Protein AF-A0A6I4N553-F1 (afdb_monomer_lite)

Sequence (273 aa):
MGKYNPDTDTVWSTTHSGSIAHAFNSEGRALCNRSIRPRSHATTHDDWGTRAWYDDSAFTVHARCVQKLDAATQAPTEQTAPTAPAAPRSGEVTIPGGLADFLADTNLATGADDHDPASKATREALDAGRRGRGRTLIIKPGSTDVLNVISEYADFLLAADDVTAAERTAAQKWVEQAGHARKQLAADQPNEATREATKTAHASADAYIAREHPHVAALLATDPADRAAANAEANGTWRAAWIGEQQAAEVLFVVDQAEEQGALFDERAAQTE

Structure (mmCIF, N/CA/C/O backbone):
data_AF-A0A6I4N553-F1
#
_entry.id   AF-A0A6I4N553-F1
#
loop_
_atom_site.group_PDB
_atom_site.id
_atom_site.type_symbol
_atom_site.label_atom_id
_atom_site.label_alt_id
_atom_site.label_comp_id
_atom_site.label_asym_id
_atom_site.label_entity_id
_atom_site.label_seq_id
_atom_site.pdbx_PDB_ins_code
_atom_site.Cartn_x
_atom_site.Cartn_y
_atom_site.Cartn_z
_atom_site.occupancy
_atom_site.B_iso_or_equiv
_atom_site.auth_seq_id
_atom_site.auth_comp_id
_atom_site.auth_asym_id
_atom_site.auth_atom_id
_atom_site.pdbx_PDB_model_num
ATOM 1 N N . MET A 1 1 ? 18.395 1.282 -43.147 1.00 49.88 1 MET A N 1
ATOM 2 C CA . MET A 1 1 ? 18.851 1.180 -41.746 1.00 49.88 1 MET A CA 1
ATOM 3 C C . MET A 1 1 ? 18.171 2.287 -40.963 1.00 49.88 1 MET A C 1
ATOM 5 O O . MET A 1 1 ? 18.345 3.448 -41.315 1.00 49.88 1 MET A O 1
ATOM 9 N N . GLY A 1 2 ? 17.299 1.931 -40.021 1.00 52.97 2 GLY A N 1
ATOM 10 C CA . GLY A 1 2 ? 16.600 2.892 -39.162 1.00 52.97 2 GLY A CA 1
ATOM 11 C C . GLY A 1 2 ? 17.384 3.126 -37.873 1.00 52.97 2 GLY A C 1
ATOM 12 O O . GLY A 1 2 ? 18.130 2.250 -37.443 1.00 52.97 2 GLY A O 1
ATOM 13 N N . LYS A 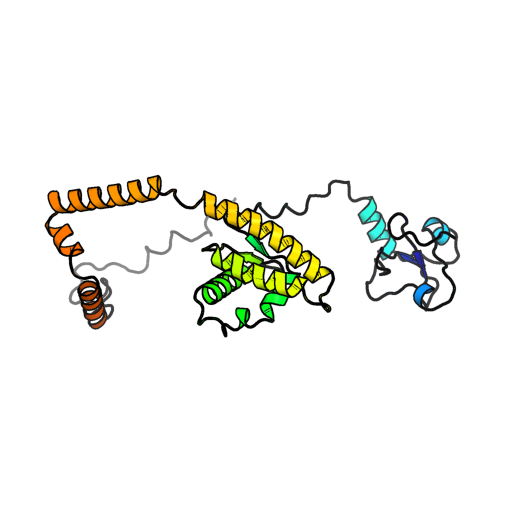1 3 ? 17.231 4.299 -37.249 1.00 56.44 3 LYS A N 1
ATOM 14 C CA . LYS A 1 3 ? 17.689 4.489 -35.865 1.00 56.44 3 LYS A CA 1
ATOM 15 C C . LYS A 1 3 ? 16.820 3.627 -34.951 1.00 56.44 3 LYS A C 1
ATOM 17 O O . LYS A 1 3 ? 15.609 3.586 -35.144 1.00 56.44 3 LYS A O 1
ATOM 22 N N . TYR A 1 4 ? 17.437 2.964 -33.974 1.00 53.72 4 TYR A N 1
ATOM 23 C CA . TYR A 1 4 ? 16.731 2.213 -32.937 1.00 53.72 4 TYR A CA 1
ATOM 24 C C . TYR A 1 4 ? 15.656 3.098 -32.291 1.00 53.72 4 TYR A C 1
ATOM 26 O O . TYR A 1 4 ? 15.986 4.093 -31.645 1.00 53.72 4 TYR A O 1
ATOM 34 N N . ASN A 1 5 ? 14.385 2.749 -32.495 1.00 58.47 5 ASN A N 1
ATOM 35 C CA . ASN A 1 5 ? 13.264 3.344 -31.785 1.00 58.47 5 ASN A CA 1
ATOM 36 C C . ASN A 1 5 ? 12.558 2.233 -30.989 1.00 58.47 5 ASN A C 1
ATOM 38 O O . ASN A 1 5 ? 11.802 1.459 -31.580 1.00 58.47 5 ASN A O 1
ATOM 42 N N . PRO A 1 6 ? 12.818 2.124 -29.673 1.00 55.22 6 PRO A N 1
ATOM 43 C CA . PRO A 1 6 ? 12.275 1.054 -28.835 1.00 55.22 6 PRO A CA 1
ATOM 44 C C . PRO A 1 6 ? 10.747 1.076 -28.724 1.00 55.22 6 PRO A C 1
ATOM 46 O O . PRO A 1 6 ? 10.162 0.075 -28.315 1.00 55.22 6 PRO A O 1
ATOM 49 N N . ASP A 1 7 ? 10.120 2.201 -29.077 1.00 48.12 7 ASP A N 1
ATOM 50 C CA . ASP A 1 7 ? 8.724 2.479 -28.749 1.00 48.12 7 ASP A CA 1
ATOM 51 C C . ASP A 1 7 ? 7.766 2.283 -29.929 1.00 48.12 7 ASP A C 1
ATOM 53 O O . ASP A 1 7 ? 6.552 2.297 -29.737 1.00 48.12 7 ASP A O 1
ATOM 57 N N . THR A 1 8 ? 8.273 2.114 -31.155 1.00 53.62 8 THR A N 1
ATOM 58 C CA . THR A 1 8 ? 7.410 2.121 -32.355 1.00 53.62 8 THR A CA 1
ATOM 59 C C . THR A 1 8 ? 7.701 1.027 -33.371 1.00 53.62 8 THR A C 1
ATOM 61 O O . THR A 1 8 ? 6.786 0.653 -34.101 1.00 53.62 8 THR A O 1
ATOM 64 N N . ASP A 1 9 ? 8.904 0.446 -33.381 1.00 54.88 9 ASP A N 1
ATOM 65 C CA . ASP A 1 9 ? 9.267 -0.565 -34.368 1.00 54.88 9 ASP A CA 1
ATOM 66 C C . ASP A 1 9 ? 9.614 -1.900 -33.714 1.00 54.88 9 ASP A C 1
ATOM 68 O O . ASP A 1 9 ? 10.381 -1.993 -32.757 1.00 54.88 9 ASP A O 1
ATOM 72 N N . THR A 1 10 ? 9.069 -2.981 -34.274 1.00 62.47 10 THR A N 1
ATOM 73 C CA . THR A 1 10 ? 9.521 -4.334 -33.952 1.00 62.47 10 THR A CA 1
ATOM 74 C C . THR A 1 10 ? 10.932 -4.508 -34.500 1.00 62.47 10 THR A C 1
ATOM 76 O O . THR A 1 10 ? 11.110 -4.778 -35.691 1.00 62.47 10 THR A O 1
ATOM 79 N N . VAL A 1 11 ? 11.936 -4.325 -33.647 1.00 72.31 11 VAL A N 1
ATOM 80 C CA . VAL A 1 11 ? 13.329 -4.338 -34.087 1.00 72.31 11 VAL A CA 1
ATOM 81 C C . VAL A 1 11 ? 13.881 -5.763 -34.095 1.00 72.31 11 VAL A C 1
ATOM 83 O O . VAL A 1 11 ? 13.818 -6.486 -33.094 1.00 72.31 11 VAL A O 1
ATOM 86 N N . TRP A 1 12 ? 14.437 -6.165 -35.236 1.00 77.38 12 TRP A N 1
ATOM 87 C CA . TRP A 1 12 ? 15.085 -7.456 -35.425 1.00 77.38 12 TRP A CA 1
ATOM 88 C C . TRP A 1 12 ? 16.602 -7.283 -35.485 1.00 77.38 12 TRP A C 1
ATOM 90 O O . TRP A 1 12 ? 17.111 -6.318 -36.058 1.00 77.38 12 TRP A O 1
ATOM 100 N N . SER A 1 13 ? 17.327 -8.221 -34.881 1.00 81.81 13 SER A N 1
ATOM 101 C CA . SER A 1 13 ? 18.785 -8.299 -34.983 1.00 81.81 13 SER A CA 1
ATOM 102 C C . SER A 1 13 ? 19.247 -9.753 -34.978 1.00 81.81 13 SER A C 1
ATOM 104 O O . SER A 1 13 ? 18.570 -10.643 -34.453 1.00 81.81 13 SER A O 1
ATOM 106 N N . THR A 1 14 ? 20.413 -10.005 -35.565 1.00 80.50 14 THR A N 1
ATOM 107 C CA . THR A 1 14 ? 21.061 -11.318 -35.482 1.00 80.50 14 THR A CA 1
ATOM 108 C C . THR A 1 14 ? 21.773 -11.473 -34.142 1.00 80.50 14 THR A C 1
ATOM 110 O O . THR A 1 14 ? 22.056 -10.501 -33.439 1.00 80.50 14 THR A O 1
ATOM 113 N N . THR A 1 15 ? 22.052 -12.714 -33.758 1.00 80.06 15 THR A N 1
ATOM 114 C CA . THR A 1 15 ? 22.903 -13.023 -32.602 1.00 80.06 15 THR A CA 1
ATOM 115 C C . THR A 1 15 ? 24.306 -13.400 -33.074 1.00 80.06 15 THR A C 1
ATOM 117 O O . THR A 1 15 ? 24.562 -13.552 -34.268 1.00 80.06 15 THR A O 1
ATOM 120 N N . HIS A 1 16 ? 25.255 -13.507 -32.145 1.00 65.69 16 HIS A N 1
ATOM 121 C CA . HIS A 1 16 ? 26.678 -13.660 -32.463 1.00 65.69 16 HIS A CA 1
ATOM 122 C C . HIS A 1 16 ? 27.031 -14.963 -33.215 1.00 65.69 16 HIS A C 1
ATOM 124 O O . HIS A 1 16 ? 28.131 -15.070 -33.747 1.00 65.69 16 HIS A O 1
ATOM 130 N N . SER A 1 17 ? 26.122 -15.942 -33.278 1.00 61.66 17 SER A N 1
ATOM 131 C CA . SER A 1 17 ? 26.424 -17.309 -33.717 1.00 61.66 17 SER A CA 1
ATOM 132 C C . SER A 1 17 ? 25.609 -17.828 -34.906 1.00 61.66 17 SER A C 1
ATOM 134 O O . SER A 1 17 ? 25.663 -19.028 -35.174 1.00 61.66 17 SER A O 1
ATOM 136 N N . GLY A 1 18 ? 24.880 -16.998 -35.663 1.00 69.12 18 GLY A N 1
ATOM 137 C CA . GLY A 1 18 ? 24.211 -17.548 -36.845 1.00 69.12 18 GLY A CA 1
ATOM 138 C C . GLY A 1 18 ? 23.388 -16.608 -37.708 1.00 69.12 18 GLY A C 1
ATOM 139 O O . GLY A 1 18 ? 23.190 -15.434 -37.405 1.00 69.12 18 GLY A O 1
ATOM 140 N N . SER A 1 19 ? 22.864 -17.193 -38.785 1.00 83.81 19 SER A N 1
ATOM 141 C CA . SER A 1 19 ? 21.982 -16.560 -39.769 1.00 83.81 19 SER A CA 1
ATOM 142 C C . SER A 1 19 ? 20.535 -16.411 -39.278 1.00 83.81 19 SER A C 1
ATOM 144 O O . SER A 1 19 ? 19.619 -16.356 -40.093 1.00 83.81 19 SER A O 1
ATOM 146 N N . ILE A 1 20 ? 20.306 -16.383 -37.959 1.00 89.00 20 ILE A N 1
ATOM 147 C CA . ILE A 1 20 ? 18.967 -16.313 -37.366 1.00 89.00 20 ILE A CA 1
ATOM 148 C C . ILE A 1 20 ? 18.737 -14.929 -36.764 1.00 89.00 20 ILE A C 1
ATOM 150 O O . ILE A 1 20 ? 19.499 -14.472 -35.908 1.00 89.00 20 ILE A O 1
ATOM 154 N N . ALA A 1 21 ? 17.659 -14.280 -37.196 1.00 89.75 21 ALA A N 1
ATOM 155 C CA . ALA A 1 21 ? 17.216 -12.996 -36.677 1.00 89.75 21 ALA A CA 1
ATOM 156 C C . ALA A 1 21 ? 16.180 -13.185 -35.560 1.00 89.75 21 ALA A C 1
ATOM 158 O O . ALA A 1 21 ? 15.222 -13.953 -35.689 1.00 89.75 21 ALA A O 1
ATOM 159 N N . HIS A 1 22 ? 16.355 -12.451 -34.465 1.00 91.06 22 HIS A N 1
ATOM 160 C CA . HIS A 1 22 ? 15.438 -12.421 -33.332 1.00 91.06 22 HIS A CA 1
ATOM 161 C C . HIS A 1 22 ? 14.799 -11.041 -33.210 1.00 91.06 22 HIS A C 1
ATOM 163 O O . HIS A 1 22 ? 15.459 -10.032 -33.437 1.00 91.06 22 HIS A O 1
ATOM 169 N N . ALA A 1 23 ? 13.535 -11.007 -32.797 1.00 89.81 23 ALA A N 1
ATOM 170 C CA . ALA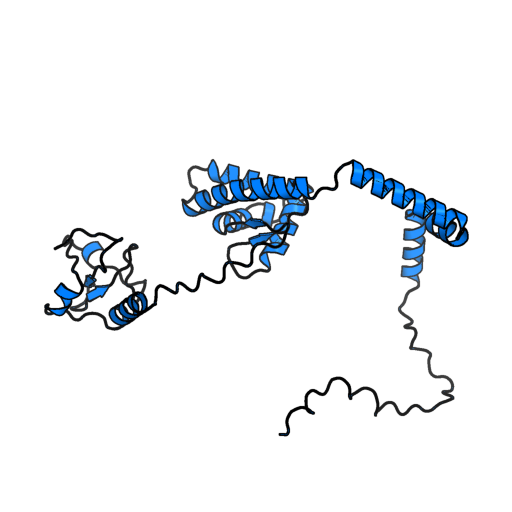 A 1 23 ? 12.872 -9.776 -32.382 1.00 89.81 23 ALA A CA 1
ATOM 171 C C . ALA A 1 23 ? 13.210 -9.450 -30.924 1.00 89.81 23 ALA A C 1
ATOM 173 O O . ALA A 1 23 ? 13.170 -10.352 -30.075 1.00 89.81 23 ALA A O 1
ATOM 174 N N . PHE A 1 24 ? 13.493 -8.181 -30.639 1.00 87.44 24 PHE A N 1
ATOM 175 C CA . PHE A 1 24 ? 13.837 -7.675 -29.309 1.00 87.44 24 PHE A CA 1
ATOM 176 C C . PHE A 1 24 ? 12.766 -6.708 -28.791 1.00 87.44 24 PHE A C 1
ATOM 178 O O . PHE A 1 24 ? 12.110 -6.027 -29.573 1.00 87.44 24 PHE A O 1
ATOM 185 N N . ASN A 1 25 ? 12.569 -6.675 -27.471 1.00 85.00 25 ASN A N 1
ATOM 186 C CA . ASN A 1 25 ? 11.743 -5.657 -26.815 1.00 85.00 25 ASN A CA 1
ATOM 187 C C . ASN A 1 25 ? 12.542 -4.360 -26.568 1.00 85.00 25 ASN A C 1
ATOM 189 O O . ASN A 1 25 ? 13.752 -4.322 -26.789 1.00 85.00 25 ASN A O 1
ATOM 193 N N . SER A 1 26 ? 11.876 -3.326 -26.045 1.00 79.38 26 SER A N 1
ATOM 194 C CA . SER A 1 26 ? 12.486 -2.036 -25.681 1.00 79.38 26 SER A CA 1
ATOM 195 C C . SER A 1 26 ? 13.637 -2.147 -24.668 1.00 79.38 26 SER A C 1
ATOM 197 O O . SER A 1 26 ? 14.529 -1.302 -24.645 1.00 79.38 26 SER A O 1
ATOM 199 N N . GLU A 1 27 ? 13.669 -3.222 -23.873 1.00 80.12 27 GLU A N 1
ATOM 200 C CA . GLU A 1 27 ? 14.760 -3.550 -22.942 1.00 80.12 27 GLU A CA 1
ATOM 201 C C . GLU A 1 27 ? 15.953 -4.266 -23.612 1.00 80.12 27 GLU A C 1
ATOM 203 O O . GLU A 1 27 ? 16.883 -4.711 -22.930 1.00 80.12 27 GLU A O 1
ATOM 208 N N . GLY A 1 28 ? 15.921 -4.473 -24.933 1.00 81.56 28 GLY A N 1
ATOM 209 C CA . GLY A 1 28 ? 16.972 -5.174 -25.670 1.00 81.56 28 GLY A CA 1
ATOM 210 C C . GLY A 1 28 ? 17.056 -6.674 -25.360 1.00 81.56 28 GLY A C 1
ATOM 211 O O . GLY A 1 28 ? 18.135 -7.270 -25.435 1.00 81.56 28 GLY A O 1
ATOM 212 N N . ARG A 1 29 ? 15.941 -7.312 -24.980 1.00 85.69 29 ARG A N 1
ATOM 213 C CA . ARG A 1 29 ? 15.843 -8.763 -24.744 1.00 85.69 29 ARG A CA 1
ATOM 214 C C . ARG A 1 29 ? 15.054 -9.439 -25.857 1.00 85.69 29 ARG A C 1
ATOM 216 O O . ARG A 1 29 ? 13.990 -8.958 -26.242 1.00 85.69 29 ARG A O 1
ATOM 223 N N . ALA A 1 30 ? 15.538 -10.582 -26.344 1.00 89.19 30 ALA A N 1
ATOM 224 C CA . ALA A 1 30 ? 14.821 -11.308 -27.386 1.00 89.19 30 ALA A CA 1
ATOM 225 C C . ALA A 1 30 ? 13.477 -11.844 -26.867 1.00 89.19 30 ALA A C 1
ATOM 227 O O . ALA A 1 30 ? 13.390 -12.407 -25.770 1.00 89.19 30 ALA A O 1
ATOM 228 N N . LEU A 1 31 ? 12.430 -11.755 -27.688 1.00 89.50 31 LEU A N 1
ATOM 229 C CA . LEU A 1 31 ? 11.089 -12.214 -27.314 1.00 89.50 31 LEU A CA 1
ATOM 230 C C . LEU A 1 31 ? 11.038 -13.726 -27.066 1.00 89.50 31 LEU A C 1
ATOM 232 O O . LEU A 1 31 ? 10.292 -14.195 -26.203 1.00 89.50 31 LEU A O 1
ATOM 236 N N . CYS A 1 32 ? 11.826 -14.519 -27.793 1.00 90.19 32 CYS A N 1
ATOM 237 C CA . CYS A 1 32 ? 11.828 -15.973 -27.648 1.00 90.19 32 CYS A CA 1
ATOM 238 C C . CYS A 1 32 ? 12.530 -16.462 -26.372 1.00 90.19 32 CYS A C 1
ATOM 240 O O . CYS A 1 32 ? 12.090 -17.461 -25.803 1.00 90.19 32 CYS A O 1
ATOM 242 N N . ASN A 1 33 ? 13.594 -15.783 -25.931 1.00 89.88 33 ASN A N 1
ATOM 243 C CA . ASN A 1 33 ? 14.382 -16.138 -24.754 1.00 89.88 33 ASN A CA 1
ATOM 244 C C . ASN A 1 33 ? 15.128 -14.906 -24.214 1.00 89.88 33 ASN A C 1
ATOM 246 O O . ASN A 1 33 ? 15.943 -14.310 -24.914 1.00 89.88 33 ASN A O 1
ATOM 250 N N . ARG A 1 34 ? 14.897 -14.574 -22.939 1.00 85.50 34 ARG A N 1
ATOM 251 C CA . ARG A 1 34 ? 15.459 -13.390 -22.270 1.00 85.50 34 ARG A CA 1
ATOM 252 C C . ARG A 1 34 ? 16.980 -13.420 -22.090 1.00 85.50 34 ARG A C 1
ATOM 254 O O . ARG A 1 34 ? 17.541 -12.368 -21.787 1.00 85.50 34 ARG A O 1
ATOM 261 N N . SER A 1 35 ? 17.631 -14.580 -22.221 1.00 85.75 35 SER A N 1
ATOM 262 C CA . SER A 1 35 ? 19.096 -14.689 -22.153 1.00 85.75 35 SER A CA 1
ATOM 263 C C . SER A 1 35 ? 19.793 -14.301 -23.460 1.00 85.75 35 SER A C 1
ATOM 265 O O . SER A 1 35 ? 20.998 -14.064 -23.460 1.00 85.75 35 SER A O 1
ATOM 267 N N . ILE A 1 36 ? 19.052 -14.218 -24.568 1.00 84.50 36 ILE A N 1
ATOM 268 C CA . ILE A 1 36 ? 19.599 -13.849 -25.871 1.00 84.50 36 ILE A CA 1
ATOM 269 C C . ILE A 1 36 ? 19.730 -12.324 -25.952 1.00 84.50 36 ILE A C 1
ATOM 271 O O . ILE A 1 36 ? 18.762 -11.591 -25.729 1.00 84.50 36 ILE A O 1
ATOM 275 N N . ARG A 1 37 ? 20.936 -11.864 -26.297 1.00 82.00 37 ARG A N 1
ATOM 276 C CA . ARG A 1 37 ? 21.294 -10.452 -26.483 1.00 82.00 37 ARG A CA 1
ATOM 277 C C . ARG A 1 37 ? 21.554 -10.152 -27.968 1.00 82.00 37 ARG A C 1
ATOM 279 O O . ARG A 1 37 ? 22.018 -11.047 -28.679 1.00 82.00 37 ARG A O 1
ATOM 286 N N . PRO A 1 38 ? 21.258 -8.932 -28.443 1.00 79.06 38 PRO A N 1
ATOM 287 C CA . PRO A 1 38 ? 21.489 -8.551 -29.833 1.00 79.06 38 PRO A CA 1
ATOM 288 C C . PRO A 1 38 ? 22.989 -8.438 -30.125 1.00 79.06 38 PRO A C 1
ATOM 290 O O . PRO A 1 38 ? 23.777 -8.054 -29.258 1.00 79.06 38 PRO A O 1
ATOM 293 N N . ARG A 1 39 ? 23.399 -8.758 -31.357 1.00 71.06 39 ARG A N 1
ATOM 294 C CA . ARG A 1 39 ? 24.805 -8.682 -31.786 1.00 71.06 39 ARG A CA 1
ATOM 295 C C . ARG A 1 39 ? 25.346 -7.248 -31.812 1.00 71.06 39 ARG A C 1
ATOM 297 O O . ARG A 1 39 ? 26.531 -7.061 -31.541 1.00 71.06 39 ARG A O 1
ATOM 304 N N . SER A 1 40 ? 24.485 -6.255 -32.044 1.00 60.28 40 SER A N 1
ATOM 305 C CA . SER A 1 40 ? 24.818 -4.820 -31.990 1.00 60.28 40 SER A CA 1
ATOM 306 C C . SER A 1 40 ? 25.354 -4.366 -30.625 1.00 60.28 40 SER A C 1
ATOM 308 O O . SER A 1 40 ? 26.049 -3.364 -30.539 1.00 60.28 40 SER A O 1
ATOM 310 N N . HIS A 1 41 ? 25.132 -5.137 -29.555 1.00 52.31 41 HIS A N 1
ATOM 311 C CA . HIS A 1 41 ? 25.711 -4.853 -28.238 1.00 52.31 41 HIS A CA 1
ATOM 312 C C . HIS A 1 41 ? 27.213 -5.218 -28.137 1.00 52.31 41 HIS A C 1
ATOM 314 O O . HIS A 1 41 ? 27.877 -4.832 -27.177 1.00 52.31 41 HIS A O 1
ATOM 320 N N . ALA A 1 42 ? 27.760 -5.990 -29.085 1.00 49.69 42 ALA A N 1
ATOM 321 C CA . ALA A 1 42 ? 29.135 -6.507 -29.035 1.00 49.69 42 ALA A CA 1
ATOM 322 C C . ALA A 1 42 ? 30.017 -6.088 -30.225 1.00 49.69 42 ALA A C 1
ATOM 324 O O . ALA A 1 42 ? 31.235 -6.224 -30.157 1.00 49.69 42 ALA A O 1
ATOM 325 N N . THR A 1 43 ? 29.432 -5.604 -31.321 1.00 49.41 43 THR A N 1
ATOM 326 C CA . THR A 1 43 ? 30.163 -5.215 -32.537 1.00 49.41 43 THR A CA 1
ATOM 327 C C . THR A 1 43 ? 29.633 -3.887 -33.055 1.00 49.41 43 THR A C 1
ATOM 329 O O . THR A 1 43 ? 28.429 -3.678 -33.018 1.00 49.41 43 THR A O 1
ATOM 332 N N . THR A 1 44 ? 30.516 -3.039 -33.585 1.00 47.25 44 THR A N 1
ATOM 333 C CA . THR A 1 44 ? 30.328 -1.659 -34.097 1.00 47.25 44 THR A CA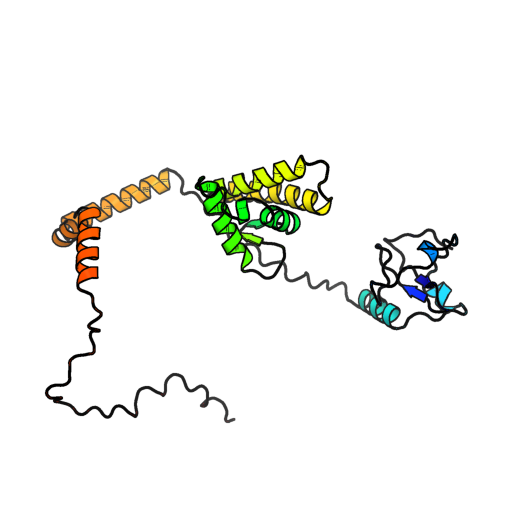 1
ATOM 334 C C . THR A 1 44 ? 29.268 -1.461 -35.193 1.00 47.25 44 THR A C 1
ATOM 336 O O . THR A 1 44 ? 29.190 -0.390 -35.790 1.00 47.25 44 THR A O 1
ATOM 339 N N . HIS A 1 45 ? 28.470 -2.482 -35.488 1.00 52.03 45 HIS A N 1
ATOM 340 C CA . HIS A 1 45 ? 27.399 -2.447 -36.467 1.00 52.03 45 HIS A CA 1
ATOM 341 C C . HIS A 1 45 ? 26.062 -2.276 -35.740 1.00 52.03 45 HIS A C 1
ATOM 343 O O . HIS A 1 45 ? 25.512 -3.236 -35.194 1.00 52.03 45 HIS A O 1
ATOM 349 N N . ASP A 1 46 ? 25.533 -1.051 -35.769 1.00 60.72 46 ASP A N 1
ATOM 350 C CA . ASP A 1 46 ? 24.169 -0.683 -35.354 1.00 60.72 46 ASP A CA 1
ATOM 351 C C . ASP A 1 46 ? 23.111 -1.194 -36.354 1.00 60.72 46 ASP A C 1
ATOM 353 O O . ASP A 1 46 ? 22.140 -0.508 -36.689 1.00 60.72 46 ASP A O 1
ATOM 357 N N . ASP A 1 47 ? 23.302 -2.408 -36.869 1.00 65.94 47 ASP A N 1
ATOM 358 C CA . ASP A 1 47 ? 22.467 -2.979 -37.917 1.00 65.94 47 ASP A CA 1
ATOM 359 C C . ASP A 1 47 ? 21.198 -3.554 -37.289 1.00 65.94 47 ASP A C 1
ATOM 361 O O . ASP A 1 47 ? 21.081 -4.735 -36.949 1.00 65.94 47 ASP A O 1
ATOM 365 N N . TRP A 1 48 ? 20.242 -2.654 -37.109 1.00 75.69 48 TRP A N 1
ATOM 366 C CA . TRP A 1 48 ? 18.867 -2.949 -36.757 1.00 75.69 48 TRP A CA 1
ATOM 367 C C . TRP A 1 48 ? 18.009 -2.949 -38.025 1.00 75.69 48 TRP A C 1
ATOM 369 O O . TRP A 1 48 ? 18.056 -2.013 -38.834 1.00 75.69 48 TRP A O 1
ATOM 379 N N . GLY A 1 49 ? 17.224 -4.011 -38.203 1.00 79.00 49 GLY A N 1
ATOM 380 C CA . GLY A 1 49 ? 16.351 -4.196 -39.361 1.00 79.00 49 GLY A CA 1
ATOM 381 C C . GLY A 1 49 ? 14.887 -4.363 -38.968 1.00 79.00 49 GLY A C 1
ATOM 382 O O . GLY A 1 49 ? 14.561 -4.789 -37.858 1.00 79.00 49 GLY A O 1
ATOM 383 N N . THR A 1 50 ? 13.994 -4.043 -39.901 1.00 81.50 50 THR A N 1
ATOM 384 C CA . THR A 1 50 ? 12.569 -4.378 -39.792 1.00 81.50 50 THR A CA 1
ATOM 385 C C . THR A 1 50 ? 12.345 -5.837 -40.183 1.00 81.50 50 THR A C 1
ATOM 387 O O . THR A 1 50 ? 13.173 -6.431 -40.875 1.00 81.50 50 THR A O 1
ATOM 390 N N . ARG A 1 51 ? 11.197 -6.416 -39.800 1.00 80.62 51 ARG A N 1
ATOM 391 C CA . ARG A 1 51 ? 10.806 -7.772 -40.235 1.00 80.62 51 ARG A CA 1
ATOM 392 C C . ARG A 1 51 ? 10.891 -7.924 -41.758 1.00 80.62 51 ARG A C 1
ATOM 394 O O . ARG A 1 51 ? 11.523 -8.854 -42.233 1.00 80.62 51 ARG A O 1
ATOM 401 N N . ALA A 1 52 ? 10.343 -6.955 -42.494 1.00 81.88 52 ALA A N 1
ATOM 402 C CA . ALA A 1 52 ? 10.331 -6.958 -43.956 1.00 81.88 52 ALA A CA 1
ATOM 403 C C . ALA A 1 52 ? 11.740 -7.000 -44.572 1.00 81.88 52 ALA A C 1
ATOM 405 O O . ALA A 1 52 ? 11.943 -7.658 -45.583 1.00 81.88 52 ALA A O 1
ATOM 406 N N . TRP A 1 53 ? 12.721 -6.335 -43.952 1.00 85.81 53 TRP A N 1
ATOM 407 C CA . TRP A 1 53 ? 14.110 -6.417 -44.406 1.00 85.81 53 TRP A CA 1
ATOM 408 C C . TRP A 1 53 ? 14.690 -7.821 -44.210 1.00 85.81 53 TRP A C 1
ATOM 410 O O . TRP A 1 53 ? 15.398 -8.320 -45.078 1.00 85.81 53 TRP A O 1
ATOM 420 N N . TYR A 1 54 ? 14.381 -8.466 -43.081 1.00 83.31 54 TYR A N 1
ATOM 421 C CA . TYR A 1 54 ? 14.857 -9.819 -42.801 1.00 83.31 54 TYR A CA 1
ATOM 422 C C . TYR A 1 54 ? 14.167 -10.882 -43.658 1.00 83.31 54 TYR A C 1
ATOM 424 O O . TYR A 1 54 ? 14.838 -11.827 -44.064 1.00 83.31 54 TYR A O 1
ATOM 432 N N . ASP A 1 55 ? 12.886 -10.701 -43.980 1.00 81.44 55 ASP A N 1
ATOM 433 C CA . ASP A 1 55 ? 12.134 -11.607 -44.855 1.00 81.44 55 ASP A CA 1
ATOM 434 C C . ASP A 1 55 ? 12.694 -11.636 -46.297 1.00 81.44 55 ASP A C 1
ATOM 436 O O . ASP A 1 55 ? 12.586 -12.662 -46.963 1.00 81.44 55 ASP A O 1
ATOM 440 N N . ASP A 1 56 ? 13.335 -10.552 -46.758 1.00 83.75 56 ASP A N 1
ATOM 441 C CA . ASP A 1 56 ? 13.981 -10.438 -48.086 1.00 83.75 56 ASP A CA 1
ATOM 442 C C . ASP A 1 56 ? 15.500 -10.721 -48.061 1.00 83.75 56 ASP A C 1
ATOM 444 O O . ASP A 1 56 ? 16.217 -10.594 -49.053 1.00 83.75 56 ASP A O 1
ATOM 448 N N . SER A 1 57 ? 16.037 -11.091 -46.899 1.00 83.81 57 SER A N 1
ATOM 449 C CA . SER A 1 57 ? 17.469 -11.325 -46.710 1.00 83.81 57 SER A CA 1
ATOM 450 C C . SER A 1 57 ? 17.814 -12.818 -46.683 1.00 83.81 57 SER A C 1
ATOM 452 O O . SER A 1 57 ? 16.952 -13.684 -46.584 1.00 83.81 57 SER A O 1
ATOM 454 N N . ALA A 1 58 ? 19.108 -13.149 -46.685 1.00 86.00 58 ALA A N 1
ATOM 455 C CA . ALA A 1 58 ? 19.572 -14.529 -46.490 1.00 86.00 58 ALA A CA 1
ATOM 456 C C . ALA A 1 58 ? 19.405 -15.047 -45.040 1.00 86.00 58 ALA A C 1
ATOM 458 O O . ALA A 1 58 ? 19.819 -16.166 -44.727 1.00 86.00 58 ALA A O 1
ATOM 459 N N . PHE A 1 59 ? 18.856 -14.234 -44.134 1.00 85.69 59 PHE A N 1
ATOM 460 C CA . PHE A 1 59 ? 18.655 -14.590 -42.735 1.00 85.69 59 PHE A CA 1
ATOM 461 C C . PHE A 1 59 ? 17.290 -15.247 -42.521 1.00 85.69 59 PHE A C 1
ATOM 463 O O . PHE A 1 59 ? 16.292 -14.886 -43.128 1.00 85.69 59 PHE A O 1
ATOM 470 N N . THR A 1 60 ? 17.230 -16.200 -41.595 1.00 89.00 60 THR A N 1
ATOM 471 C CA . THR A 1 60 ? 15.977 -16.834 -41.177 1.00 89.00 60 THR A CA 1
ATOM 472 C C . THR A 1 60 ? 15.425 -16.133 -39.938 1.00 89.00 60 THR A C 1
ATOM 474 O O . THR A 1 60 ? 16.116 -16.007 -38.926 1.00 89.00 60 THR A O 1
ATOM 477 N N . VAL A 1 61 ? 14.165 -15.704 -39.969 1.00 90.31 61 VAL A N 1
ATOM 478 C CA . VAL A 1 61 ? 13.486 -15.164 -38.781 1.00 90.31 61 VAL A CA 1
ATOM 479 C C . VAL A 1 61 ? 13.133 -16.278 -37.793 1.00 90.31 61 VAL A C 1
ATOM 481 O O . VAL A 1 61 ? 12.630 -17.341 -38.159 1.00 90.31 61 VAL A O 1
ATOM 484 N N . HIS A 1 62 ? 13.387 -16.053 -36.504 1.00 92.69 62 HIS A N 1
ATOM 485 C CA . HIS A 1 62 ? 13.121 -17.059 -35.480 1.00 92.69 62 HIS A CA 1
ATOM 486 C C . HIS A 1 62 ? 11.608 -17.263 -35.266 1.00 92.69 62 HIS A C 1
ATOM 488 O O . HIS A 1 62 ? 10.921 -16.383 -34.742 1.00 92.69 62 HIS A O 1
ATOM 494 N N . ALA A 1 63 ? 11.092 -18.458 -35.576 1.00 91.06 63 ALA A N 1
ATOM 495 C CA . ALA A 1 63 ? 9.654 -18.764 -35.570 1.00 91.06 63 ALA A CA 1
ATOM 496 C C . ALA A 1 63 ? 8.930 -18.414 -34.253 1.00 91.06 63 ALA A C 1
ATOM 498 O O . ALA A 1 63 ? 7.833 -17.865 -34.267 1.00 91.06 63 ALA A O 1
ATOM 499 N N . ARG A 1 64 ? 9.557 -18.646 -33.089 1.00 91.25 64 ARG A N 1
ATOM 500 C CA . ARG A 1 64 ? 8.955 -18.292 -31.785 1.00 91.25 64 ARG A CA 1
ATOM 501 C C . ARG A 1 64 ? 8.859 -16.779 -31.552 1.00 91.25 64 ARG A C 1
ATOM 503 O O . ARG A 1 64 ? 8.005 -16.339 -30.791 1.00 91.25 64 ARG A O 1
ATOM 510 N N . CYS A 1 65 ? 9.757 -15.989 -32.149 1.00 90.88 65 CYS A N 1
ATOM 511 C CA . CYS A 1 65 ? 9.658 -14.528 -32.099 1.00 90.88 65 CYS A CA 1
ATOM 512 C C . CYS A 1 65 ? 8.471 -14.065 -32.945 1.00 90.88 65 CYS A C 1
ATOM 514 O O . CYS A 1 65 ? 7.679 -13.267 -32.459 1.00 90.88 65 CYS A O 1
ATOM 516 N N . VAL A 1 66 ? 8.315 -14.635 -34.145 1.00 89.81 66 VAL A N 1
ATOM 517 C CA . VAL A 1 66 ? 7.172 -14.380 -35.034 1.00 89.81 66 VAL A CA 1
ATOM 518 C C . VAL A 1 66 ? 5.855 -14.710 -34.334 1.00 89.81 66 VAL A C 1
ATOM 520 O O . VAL A 1 66 ? 5.021 -13.832 -34.191 1.00 89.81 66 VAL A O 1
ATOM 523 N N . GLN A 1 67 ? 5.714 -15.913 -33.769 1.00 89.31 67 GLN A N 1
ATOM 524 C CA . GLN A 1 67 ? 4.498 -16.314 -33.048 1.00 89.31 67 GLN A CA 1
ATOM 525 C C . GLN A 1 67 ? 4.125 -15.360 -31.908 1.00 89.31 67 GLN A C 1
ATOM 527 O O . GLN A 1 67 ? 2.952 -15.065 -31.714 1.00 89.31 67 GLN A O 1
ATOM 532 N N . LYS A 1 68 ? 5.108 -14.877 -31.138 1.00 87.38 68 LYS A N 1
ATOM 533 C CA . LYS A 1 68 ? 4.850 -13.937 -30.036 1.00 87.38 68 LYS A CA 1
ATOM 534 C C . LYS A 1 68 ? 4.441 -12.552 -30.523 1.00 87.38 68 LYS A C 1
ATOM 536 O O . LYS A 1 68 ? 3.640 -11.908 -29.858 1.00 87.38 68 LYS A O 1
ATOM 541 N N . LEU A 1 69 ? 5.000 -12.103 -31.642 1.00 85.50 69 LEU A N 1
ATOM 542 C CA . LEU A 1 69 ? 4.620 -10.840 -32.265 1.00 85.50 69 LEU A CA 1
ATOM 543 C C . LEU A 1 69 ? 3.235 -10.929 -32.878 1.00 85.50 69 LEU A C 1
ATOM 545 O O . LEU A 1 69 ? 2.393 -10.100 -32.572 1.00 85.50 69 LEU A O 1
ATOM 549 N N . ASP A 1 70 ? 2.982 -11.975 -33.657 1.00 85.00 70 ASP A N 1
ATOM 550 C CA . ASP A 1 70 ? 1.684 -12.208 -34.269 1.00 85.00 70 ASP A CA 1
ATOM 551 C C . ASP A 1 70 ? 0.611 -12.353 -33.178 1.00 85.00 70 ASP A C 1
ATOM 553 O O . ASP A 1 70 ? -0.444 -11.748 -33.298 1.00 85.00 70 ASP A O 1
ATOM 557 N N . ALA A 1 71 ? 0.897 -13.033 -32.058 1.00 83.12 71 ALA A N 1
ATOM 558 C CA . ALA A 1 71 ? -0.003 -13.084 -30.902 1.00 83.12 71 ALA A CA 1
ATOM 559 C C . ALA A 1 71 ? -0.225 -11.711 -30.239 1.00 83.12 71 ALA A C 1
ATOM 561 O O . ALA A 1 71 ? -1.331 -11.428 -29.791 1.00 83.12 71 ALA A O 1
ATOM 562 N N . ALA A 1 72 ? 0.795 -10.848 -30.181 1.00 80.69 72 ALA A N 1
ATOM 563 C CA . ALA A 1 72 ? 0.661 -9.488 -29.657 1.00 80.69 72 ALA A CA 1
ATOM 564 C C . ALA A 1 72 ? -0.124 -8.563 -30.606 1.00 80.69 72 ALA A C 1
ATOM 566 O O . ALA A 1 72 ? -0.801 -7.654 -30.140 1.00 80.69 72 ALA A O 1
ATOM 567 N N . THR A 1 73 ? -0.055 -8.797 -31.921 1.00 78.88 73 THR A N 1
ATOM 568 C CA . THR A 1 73 ? -0.811 -8.057 -32.946 1.00 78.88 73 THR A CA 1
ATOM 569 C C . THR A 1 73 ? -2.241 -8.581 -33.113 1.00 78.88 73 THR A C 1
ATOM 571 O O . THR A 1 73 ? -3.142 -7.809 -33.425 1.00 78.88 73 THR A O 1
ATOM 574 N N . GLN A 1 74 ? -2.454 -9.886 -32.923 1.00 73.75 74 GLN A N 1
ATOM 575 C CA . GLN A 1 74 ? -3.762 -10.545 -33.004 1.00 73.75 74 GLN A CA 1
ATOM 576 C C . GLN A 1 74 ? -4.553 -10.465 -31.706 1.00 73.75 74 GLN A C 1
ATOM 578 O O . GLN A 1 74 ? -5.758 -10.702 -31.743 1.00 73.75 74 GLN A O 1
ATOM 583 N N . ALA A 1 75 ? -3.909 -10.149 -30.578 1.00 57.94 75 ALA A N 1
ATOM 584 C CA . ALA A 1 75 ? -4.624 -9.771 -29.374 1.00 57.94 75 ALA A CA 1
ATOM 585 C C . ALA A 1 75 ? -5.511 -8.569 -29.738 1.00 57.94 75 ALA A C 1
ATOM 587 O O . ALA A 1 75 ? -4.977 -7.497 -30.043 1.00 57.94 75 ALA A O 1
ATOM 588 N N . PRO A 1 76 ? -6.848 -8.728 -29.765 1.00 48.88 76 PRO A N 1
ATOM 589 C CA . PRO A 1 76 ? -7.723 -7.588 -29.927 1.00 48.88 76 PRO A CA 1
ATOM 590 C C . PRO A 1 76 ? -7.380 -6.618 -28.799 1.00 48.88 76 PRO A C 1
ATOM 592 O O . PRO A 1 76 ? -7.045 -7.034 -27.691 1.00 48.88 76 PRO A O 1
ATOM 595 N N . THR A 1 77 ? -7.537 -5.325 -29.033 1.00 50.94 77 THR A N 1
ATOM 596 C CA . THR A 1 77 ? -7.555 -4.303 -27.980 1.00 50.94 77 THR A CA 1
ATOM 597 C C . THR A 1 77 ? -8.685 -4.503 -26.951 1.00 50.94 77 THR A C 1
ATOM 599 O O . THR A 1 77 ? -8.944 -3.615 -26.147 1.00 50.94 77 THR A O 1
ATOM 602 N N . GLU A 1 78 ? -9.290 -5.693 -26.866 1.00 43.84 78 GLU A N 1
ATOM 603 C CA . GLU A 1 78 ? -9.594 -6.328 -25.583 1.00 43.84 78 GLU A CA 1
ATOM 604 C C . GLU A 1 78 ? -8.285 -6.629 -24.843 1.00 43.84 78 GLU A C 1
ATOM 606 O O . GLU A 1 78 ? -7.885 -7.760 -24.570 1.00 43.84 78 GLU A O 1
ATOM 611 N N . GLN A 1 79 ? -7.642 -5.550 -24.413 1.00 42.50 79 GLN A N 1
ATOM 612 C CA . GLN A 1 79 ? -7.074 -5.541 -23.089 1.00 42.50 79 GLN A CA 1
ATOM 613 C C . GLN A 1 79 ? -8.234 -5.911 -22.161 1.00 42.50 79 GLN A C 1
ATOM 615 O O . GLN A 1 79 ? -8.977 -5.042 -21.707 1.00 42.50 79 GLN A O 1
ATOM 620 N N . THR A 1 80 ? -8.429 -7.211 -21.912 1.00 39.75 80 THR A N 1
ATOM 621 C CA . THR A 1 80 ? -9.038 -7.678 -20.677 1.00 39.75 80 THR A CA 1
ATOM 622 C C . THR A 1 80 ? -8.198 -6.992 -19.628 1.00 39.75 80 THR A C 1
ATOM 624 O O . THR A 1 80 ? -7.050 -7.385 -19.393 1.00 39.75 80 THR A O 1
ATOM 627 N N . ALA A 1 81 ? -8.702 -5.857 -19.132 1.00 40.34 81 ALA A N 1
ATOM 628 C CA . ALA A 1 81 ? -8.071 -5.112 -18.069 1.00 40.34 81 ALA A CA 1
ATOM 629 C C . ALA A 1 81 ? -7.659 -6.180 -17.059 1.00 40.34 81 ALA A C 1
ATOM 631 O O . ALA A 1 81 ? -8.524 -7.001 -16.728 1.00 40.34 81 ALA A O 1
ATOM 632 N N . PRO A 1 82 ? -6.367 -6.278 -16.674 1.00 46.16 82 PRO A N 1
ATOM 633 C CA . PRO A 1 82 ? -5.972 -7.228 -15.641 1.00 46.16 82 PRO A CA 1
ATOM 634 C C . PRO A 1 82 ? -6.992 -7.033 -14.542 1.00 46.16 82 PRO A C 1
ATOM 636 O O . PRO A 1 82 ? -7.085 -5.882 -14.116 1.00 46.16 82 PRO A O 1
ATOM 639 N N . THR A 1 83 ? -7.822 -8.058 -14.257 1.00 43.88 83 THR A N 1
ATOM 640 C CA . THR A 1 83 ? -9.041 -7.943 -13.439 1.00 43.88 83 THR A CA 1
ATOM 641 C C . THR A 1 83 ? -8.756 -6.898 -12.401 1.00 43.88 83 THR A C 1
ATOM 643 O O . THR A 1 83 ? -7.882 -7.160 -11.566 1.00 43.88 83 THR A O 1
ATOM 646 N N . ALA A 1 84 ? -9.321 -5.692 -12.594 1.00 44.53 84 ALA A N 1
ATOM 647 C CA . ALA A 1 84 ? -8.854 -4.515 -11.874 1.00 44.53 84 ALA A CA 1
ATOM 64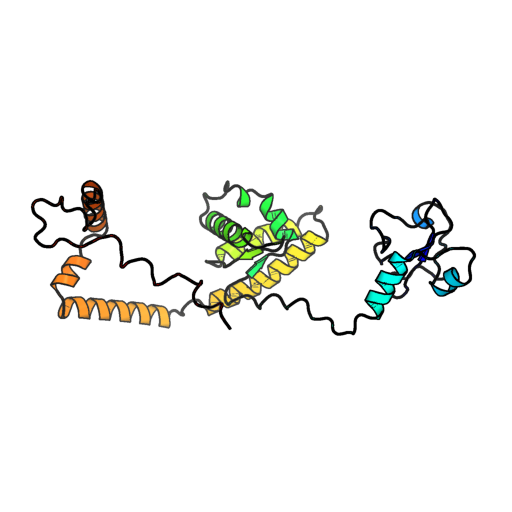8 C C . ALA A 1 84 ? -8.776 -4.954 -10.419 1.00 44.53 84 ALA A C 1
ATOM 650 O O . ALA A 1 84 ? -9.781 -5.515 -9.960 1.00 44.53 84 ALA A O 1
ATOM 651 N N . PRO A 1 85 ? -7.588 -4.888 -9.773 1.00 53.28 85 PRO A N 1
ATOM 652 C CA . PRO A 1 85 ? -7.414 -5.454 -8.445 1.00 53.28 85 PRO A CA 1
ATOM 653 C C . PRO A 1 85 ? -8.603 -4.968 -7.648 1.00 53.28 85 PRO A C 1
ATOM 655 O O . PRO A 1 85 ? -8.860 -3.759 -7.667 1.00 53.28 85 PRO A O 1
ATOM 658 N N . ALA A 1 86 ? -9.400 -5.926 -7.149 1.00 53.59 86 ALA A N 1
ATOM 659 C CA . ALA A 1 86 ? -10.705 -5.642 -6.573 1.00 53.59 86 ALA A CA 1
ATOM 660 C C . ALA A 1 86 ? -10.542 -4.391 -5.723 1.00 53.59 86 ALA A C 1
ATOM 662 O O . ALA A 1 86 ? -9.618 -4.364 -4.904 1.00 53.59 86 ALA A O 1
ATOM 663 N N . ALA A 1 87 ? -11.317 -3.342 -6.037 1.00 56.94 87 ALA A N 1
ATOM 664 C CA . ALA A 1 87 ? -11.130 -2.040 -5.413 1.00 56.94 87 ALA A CA 1
ATOM 665 C C . ALA A 1 87 ? -10.936 -2.273 -3.911 1.00 56.94 87 ALA A C 1
ATOM 667 O O . ALA A 1 87 ? -11.717 -3.054 -3.348 1.00 56.94 87 ALA A O 1
ATOM 668 N N . PRO A 1 88 ? -9.865 -1.720 -3.308 1.00 60.00 88 PRO A N 1
ATOM 669 C CA . PRO A 1 88 ? -9.514 -2.042 -1.934 1.00 60.00 88 PRO A CA 1
ATOM 670 C C . PRO A 1 88 ? -10.768 -1.895 -1.085 1.00 60.00 88 PRO A C 1
ATOM 672 O O . PRO A 1 88 ? -11.508 -0.912 -1.225 1.00 60.00 88 PRO A O 1
ATOM 675 N N . ARG A 1 89 ? -11.062 -2.916 -0.274 1.00 72.88 89 ARG A N 1
ATOM 676 C CA . ARG A 1 89 ? -12.235 -2.848 0.597 1.00 72.88 89 ARG A CA 1
ATOM 677 C C . ARG A 1 89 ? -12.053 -1.627 1.494 1.00 72.88 89 ARG A C 1
ATOM 679 O O . ARG A 1 89 ? -10.924 -1.252 1.798 1.00 72.88 89 ARG A O 1
ATOM 686 N N . SER A 1 90 ? -13.151 -0.980 1.882 1.00 76.19 90 SER A N 1
ATOM 687 C CA . SER A 1 90 ? -13.096 0.222 2.726 1.00 76.19 90 SER A CA 1
ATOM 688 C C . SER A 1 90 ? -12.113 0.025 3.895 1.00 76.19 90 SER A C 1
ATOM 690 O O . SER A 1 90 ? -12.202 -0.957 4.639 1.00 76.19 90 SER A O 1
ATOM 692 N N . GLY A 1 91 ? -11.128 0.925 3.986 1.00 85.12 91 GLY A N 1
ATOM 693 C CA . GLY A 1 91 ? -10.071 0.899 4.998 1.00 85.12 91 GLY A CA 1
ATOM 694 C C . GLY A 1 91 ? -8.829 0.057 4.668 1.00 85.12 91 GLY A C 1
ATOM 695 O O . GLY A 1 91 ? -7.929 0.001 5.499 1.00 85.12 91 GLY A O 1
ATOM 696 N N . GLU A 1 92 ? -8.736 -0.594 3.506 1.00 92.88 92 GLU A N 1
ATOM 697 C CA . GLU A 1 92 ? -7.510 -1.267 3.050 1.00 92.88 92 GLU A CA 1
ATOM 698 C C . GLU A 1 92 ? -6.580 -0.305 2.293 1.00 92.88 92 GLU A C 1
ATOM 700 O O . GLU A 1 92 ? -7.014 0.504 1.471 1.00 92.88 92 GLU A O 1
ATOM 705 N N . VAL A 1 93 ? -5.273 -0.424 2.534 1.00 94.88 93 VAL A N 1
ATOM 706 C CA . VAL A 1 93 ? -4.225 0.368 1.881 1.00 94.88 93 VAL A CA 1
ATOM 707 C C . VAL A 1 93 ? -3.195 -0.569 1.272 1.00 94.88 93 VAL A C 1
ATOM 709 O O . VAL A 1 93 ? -2.753 -1.534 1.892 1.00 94.88 93 VAL A O 1
ATOM 712 N N . THR A 1 94 ? -2.811 -0.292 0.032 1.00 95.19 94 THR A N 1
ATOM 713 C CA . THR A 1 94 ? -1.819 -1.085 -0.695 1.00 95.19 94 THR A CA 1
ATOM 714 C C . THR A 1 94 ? -0.421 -0.502 -0.493 1.00 95.19 94 THR A C 1
ATOM 716 O O . THR A 1 94 ? -0.213 0.666 -0.793 1.00 95.19 94 THR A O 1
ATOM 719 N N . ILE A 1 95 ? 0.538 -1.313 -0.048 1.00 95.69 95 ILE A N 1
ATOM 720 C CA . ILE A 1 95 ? 1.965 -0.978 0.020 1.00 95.69 95 ILE A CA 1
ATOM 721 C C . ILE A 1 95 ? 2.637 -1.469 -1.269 1.00 95.69 95 ILE A C 1
ATOM 723 O O . ILE A 1 95 ? 2.653 -2.682 -1.524 1.00 95.69 95 ILE A O 1
ATOM 727 N N . PRO A 1 96 ? 3.195 -0.570 -2.100 1.00 96.12 96 PRO A N 1
ATOM 728 C CA . PRO A 1 96 ? 3.889 -0.959 -3.323 1.00 96.12 96 PRO A CA 1
ATOM 729 C C . PRO A 1 96 ? 5.102 -1.854 -3.037 1.00 96.12 96 PRO A C 1
ATOM 731 O O . PRO A 1 96 ? 5.817 -1.650 -2.060 1.00 96.12 96 PRO A O 1
ATOM 734 N N . GLY A 1 97 ? 5.365 -2.825 -3.918 1.00 94.31 97 GLY A N 1
ATOM 735 C CA . GLY A 1 97 ? 6.315 -3.899 -3.610 1.00 94.31 97 GLY A CA 1
ATOM 736 C C . GLY A 1 97 ? 7.753 -3.468 -3.320 1.00 94.31 97 GLY A C 1
ATOM 737 O O . GLY A 1 97 ? 8.360 -4.032 -2.425 1.00 94.31 97 GLY A O 1
ATOM 738 N N . GLY A 1 98 ? 8.271 -2.432 -3.991 1.00 94.31 98 GLY A N 1
ATOM 739 C CA . GLY A 1 98 ? 9.615 -1.917 -3.687 1.00 94.31 98 GLY A CA 1
ATOM 740 C C . GLY A 1 98 ? 9.746 -1.396 -2.251 1.00 94.31 98 GLY A C 1
ATOM 741 O O . GLY A 1 98 ? 10.745 -1.654 -1.594 1.00 94.31 98 GLY A O 1
ATOM 742 N N . LEU A 1 99 ? 8.703 -0.739 -1.730 1.00 96.38 99 LEU A N 1
ATOM 743 C CA . LEU A 1 99 ? 8.674 -0.296 -0.336 1.00 96.38 99 LEU A CA 1
ATOM 744 C C . LEU A 1 99 ? 8.462 -1.480 0.617 1.00 96.38 99 LEU A C 1
ATOM 746 O O . LEU A 1 99 ? 9.088 -1.538 1.665 1.00 96.38 99 LEU A O 1
ATOM 750 N N . ALA A 1 100 ? 7.606 -2.438 0.256 1.00 95.50 100 ALA A N 1
ATOM 751 C CA . ALA A 1 100 ? 7.383 -3.634 1.069 1.00 95.50 100 ALA A CA 1
ATOM 752 C C . ALA A 1 100 ? 8.651 -4.489 1.237 1.00 95.50 100 ALA A C 1
ATOM 754 O O . ALA A 1 100 ? 8.872 -5.037 2.317 1.00 95.50 100 ALA A O 1
ATOM 755 N N . ASP A 1 101 ? 9.466 -4.589 0.185 1.00 94.12 101 ASP A N 1
ATOM 756 C CA . ASP A 1 101 ? 10.757 -5.271 0.225 1.00 94.12 101 ASP A CA 1
ATOM 757 C C . ASP A 1 101 ? 11.737 -4.508 1.127 1.00 94.12 101 ASP A C 1
ATOM 759 O O . ASP A 1 101 ? 12.288 -5.107 2.042 1.00 94.12 101 ASP A O 1
ATOM 763 N N . PHE A 1 102 ? 11.854 -3.183 0.971 1.00 94.88 102 PHE A N 1
ATOM 764 C CA . PHE A 1 102 ? 12.683 -2.358 1.858 1.00 94.88 102 PHE A CA 1
ATOM 765 C C . PHE A 1 102 ? 12.301 -2.522 3.336 1.00 94.88 102 PHE A C 1
ATOM 767 O O . PHE A 1 102 ? 13.160 -2.781 4.171 1.00 94.88 102 PHE A O 1
ATOM 774 N N . LEU A 1 103 ? 11.006 -2.453 3.665 1.00 94.94 103 LEU A N 1
ATOM 775 C CA . LEU A 1 103 ? 10.504 -2.660 5.031 1.00 94.94 103 LEU A CA 1
ATOM 776 C C . LEU A 1 103 ? 10.773 -4.075 5.564 1.00 94.94 103 LEU A C 1
ATOM 778 O O . LEU A 1 103 ? 10.800 -4.269 6.775 1.00 94.94 103 LEU A O 1
ATOM 782 N N . ALA A 1 104 ? 10.924 -5.075 4.688 1.00 93.44 104 ALA A N 1
ATOM 783 C CA . ALA A 1 104 ? 11.284 -6.434 5.090 1.00 93.44 104 ALA A CA 1
ATOM 784 C C . ALA A 1 104 ? 12.723 -6.527 5.613 1.00 93.44 104 ALA A C 1
ATOM 786 O O . ALA A 1 104 ? 13.008 -7.401 6.429 1.00 93.44 104 ALA A O 1
ATOM 787 N N . ASP A 1 105 ? 13.588 -5.624 5.153 1.00 93.19 105 ASP A N 1
ATOM 788 C CA . ASP A 1 105 ? 15.012 -5.596 5.471 1.00 93.19 105 ASP A CA 1
ATOM 789 C C . ASP A 1 105 ? 15.341 -4.640 6.637 1.00 93.19 105 ASP A C 1
ATOM 791 O O . ASP A 1 105 ? 16.502 -4.520 7.030 1.00 93.19 105 ASP A O 1
ATOM 795 N N . THR A 1 106 ? 14.341 -3.967 7.226 1.00 93.50 106 THR A N 1
ATOM 796 C CA . THR A 1 106 ? 14.529 -3.077 8.385 1.00 93.50 106 THR A CA 1
ATOM 797 C C . THR A 1 106 ? 14.217 -3.754 9.724 1.00 93.50 106 THR A C 1
ATOM 799 O O . THR A 1 106 ? 13.639 -4.840 9.808 1.00 93.50 106 THR A O 1
ATOM 802 N N . ASN A 1 107 ? 14.561 -3.065 10.816 1.00 90.38 107 ASN A N 1
ATOM 803 C CA . ASN A 1 107 ? 14.254 -3.481 12.189 1.00 90.38 107 ASN A CA 1
ATOM 804 C C . ASN A 1 107 ? 12.748 -3.616 12.475 1.00 90.38 107 ASN A C 1
ATOM 806 O O . ASN A 1 107 ? 12.353 -4.345 13.390 1.00 90.38 107 ASN A O 1
ATOM 810 N N . LEU A 1 108 ? 11.906 -2.982 11.655 1.00 90.56 108 LEU A N 1
ATOM 811 C CA . LEU A 1 108 ? 10.456 -3.101 11.738 1.00 90.56 108 LEU A CA 1
ATOM 812 C C . LEU A 1 108 ? 9.987 -4.544 11.497 1.00 90.56 108 LEU A C 1
ATOM 814 O O . LEU A 1 108 ? 9.027 -4.991 12.118 1.00 90.56 108 LEU A O 1
ATOM 818 N N . ALA A 1 109 ? 10.674 -5.295 10.629 1.00 88.56 109 ALA A N 1
ATOM 819 C CA . ALA A 1 109 ? 10.340 -6.689 10.348 1.00 88.56 109 ALA A CA 1
ATOM 820 C C . ALA A 1 109 ? 10.820 -7.653 11.444 1.00 88.56 109 ALA A C 1
ATOM 822 O O . ALA A 1 109 ? 10.188 -8.680 11.683 1.00 88.56 109 ALA A O 1
ATOM 823 N N . THR A 1 110 ? 11.926 -7.334 12.121 1.00 90.25 110 THR A N 1
ATOM 824 C CA . THR A 1 110 ? 12.506 -8.192 13.168 1.00 90.25 110 THR A CA 1
ATOM 825 C C . THR A 1 110 ? 11.850 -7.993 14.534 1.00 90.25 110 THR A C 1
ATOM 827 O O . THR A 1 110 ? 12.009 -8.839 15.412 1.00 90.25 110 THR A O 1
ATOM 830 N N . GLY A 1 111 ? 11.106 -6.895 14.712 1.00 89.62 111 GLY A N 1
ATOM 831 C CA . GLY A 1 111 ? 10.473 -6.526 15.978 1.00 89.62 111 GLY A CA 1
ATOM 832 C C . GLY A 1 111 ? 11.436 -5.902 16.989 1.00 89.62 111 GLY A C 1
ATOM 833 O O . GLY A 1 111 ? 11.096 -5.788 18.163 1.00 89.62 111 GLY A O 1
ATOM 834 N N . ALA A 1 112 ? 12.635 -5.482 16.567 1.00 91.56 112 ALA A N 1
ATOM 835 C CA . ALA A 1 112 ? 13.573 -4.787 17.455 1.00 91.56 112 ALA A CA 1
ATOM 836 C C . ALA A 1 112 ? 12.983 -3.470 18.009 1.00 91.56 112 ALA A C 1
ATOM 838 O O . ALA A 1 112 ? 13.277 -3.078 19.141 1.00 91.56 112 ALA A O 1
ATOM 839 N N . ASP A 1 113 ? 12.077 -2.847 17.251 1.00 89.50 113 ASP A N 1
ATOM 840 C CA . ASP A 1 113 ? 11.398 -1.602 17.617 1.00 89.50 113 ASP A CA 1
ATOM 841 C C . ASP A 1 113 ? 10.034 -1.818 18.307 1.00 89.50 113 ASP A C 1
ATOM 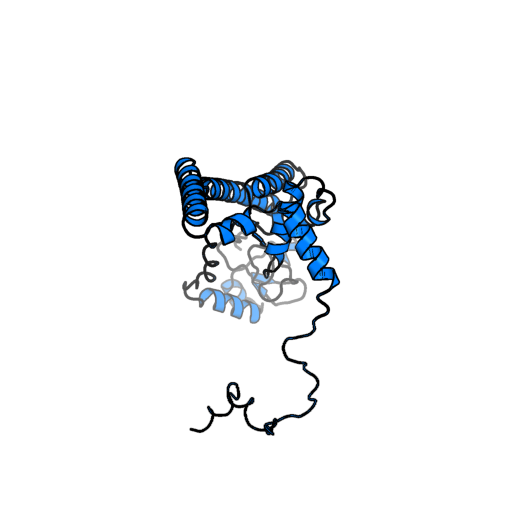843 O O . ASP A 1 113 ? 9.303 -0.865 18.556 1.00 89.50 113 ASP A O 1
ATOM 847 N N . ASP A 1 114 ? 9.689 -3.051 18.706 1.00 93.31 114 ASP A N 1
ATOM 848 C CA . ASP A 1 114 ? 8.398 -3.377 19.347 1.00 93.31 114 ASP A CA 1
ATOM 849 C C . ASP A 1 114 ? 8.195 -2.733 20.736 1.00 93.31 114 ASP A C 1
ATOM 851 O O . ASP A 1 114 ? 7.123 -2.857 21.339 1.00 93.31 114 ASP A O 1
ATOM 855 N N . HIS A 1 115 ? 9.220 -2.065 21.268 1.00 91.75 115 HIS A N 1
ATOM 856 C CA . HIS A 1 115 ? 9.112 -1.253 22.476 1.00 91.75 115 HIS A CA 1
ATOM 857 C C . HIS A 1 115 ? 8.235 -0.008 22.257 1.00 91.75 115 HIS A C 1
ATOM 859 O O . HIS A 1 115 ? 7.628 0.477 23.213 1.00 91.75 115 HIS A O 1
ATOM 865 N N . ASP A 1 116 ? 8.131 0.477 21.016 1.00 93.50 116 ASP A N 1
ATOM 866 C CA . ASP A 1 116 ? 7.134 1.457 20.601 1.00 93.50 116 ASP A CA 1
ATOM 867 C C . ASP A 1 116 ? 5.837 0.740 20.162 1.00 93.50 116 ASP A C 1
ATOM 869 O O . ASP A 1 116 ? 5.849 -0.059 19.215 1.00 93.50 116 ASP A O 1
ATOM 873 N N . PRO A 1 117 ? 4.686 1.023 20.805 1.00 94.44 117 PRO A N 1
ATOM 874 C CA . PRO A 1 117 ? 3.409 0.426 20.428 1.00 94.44 117 PRO A CA 1
ATOM 875 C C . PRO A 1 117 ? 3.019 0.647 18.959 1.00 94.44 117 PRO A C 1
ATOM 877 O O . PRO A 1 117 ? 2.382 -0.232 18.373 1.00 94.44 117 PRO A O 1
ATOM 880 N N . ALA A 1 118 ? 3.383 1.785 18.354 1.00 94.44 118 ALA A N 1
ATOM 881 C CA . ALA A 1 118 ? 3.048 2.068 16.958 1.00 94.44 118 ALA A CA 1
ATOM 882 C C . ALA A 1 118 ? 3.869 1.200 15.993 1.00 94.44 118 ALA A C 1
ATOM 884 O O . ALA A 1 118 ? 3.316 0.619 15.054 1.00 94.44 118 ALA A O 1
ATOM 885 N N . SER A 1 119 ? 5.162 1.038 16.260 1.00 94.81 119 SER A N 1
ATOM 886 C CA . SER A 1 119 ? 6.052 0.138 15.523 1.00 94.81 119 SER A CA 1
ATOM 887 C C . SER A 1 119 ? 5.594 -1.320 15.619 1.00 94.81 119 SER A C 1
ATOM 889 O O . SER A 1 119 ? 5.444 -1.984 14.589 1.00 94.81 119 SER A O 1
ATOM 891 N N . LYS A 1 120 ? 5.226 -1.790 16.820 1.00 96.19 120 LYS A N 1
ATOM 892 C CA . LYS A 1 120 ? 4.648 -3.131 17.007 1.00 96.19 120 LYS A CA 1
ATOM 893 C C . LYS A 1 120 ? 3.361 -3.326 16.198 1.00 96.19 120 LYS A C 1
ATOM 895 O O . LYS A 1 120 ? 3.227 -4.311 15.470 1.00 96.19 120 LYS A O 1
ATOM 900 N N . ALA A 1 121 ? 2.420 -2.384 16.292 1.00 95.81 121 ALA A N 1
ATOM 901 C CA . ALA A 1 121 ? 1.167 -2.439 15.536 1.00 95.81 121 ALA A CA 1
ATOM 902 C C . ALA A 1 121 ? 1.411 -2.429 14.016 1.00 95.81 121 ALA A C 1
ATOM 904 O O . ALA A 1 121 ? 0.702 -3.091 13.255 1.00 95.81 121 ALA A O 1
ATOM 905 N N . THR A 1 122 ? 2.440 -1.707 13.569 1.00 96.38 122 THR A N 1
ATOM 906 C CA . THR A 1 122 ? 2.849 -1.672 12.163 1.00 96.38 122 THR A CA 1
ATOM 907 C C . THR A 1 122 ? 3.374 -3.027 11.707 1.00 96.38 122 THR A C 1
ATOM 909 O O . THR A 1 122 ? 2.938 -3.521 10.667 1.00 96.38 122 THR A O 1
ATOM 912 N N . ARG A 1 123 ? 4.244 -3.673 12.492 1.00 96.12 123 ARG A N 1
ATOM 913 C CA . ARG A 1 123 ? 4.745 -5.023 12.198 1.00 96.12 123 ARG A CA 1
ATOM 914 C C . ARG A 1 123 ? 3.605 -6.034 12.086 1.00 96.12 123 ARG A C 1
ATOM 916 O O . ARG A 1 123 ? 3.520 -6.751 11.093 1.00 96.12 123 ARG A O 1
ATOM 923 N N . GLU A 1 124 ? 2.683 -6.037 13.046 1.00 95.38 124 GLU A N 1
ATOM 924 C CA . GLU A 1 124 ? 1.508 -6.918 13.023 1.00 95.38 124 GLU A CA 1
ATOM 925 C C . GLU A 1 124 ? 0.636 -6.687 11.774 1.00 95.38 124 GLU A C 1
ATOM 927 O O . GLU A 1 124 ? 0.162 -7.646 11.155 1.00 95.38 124 GLU A O 1
ATOM 932 N N . ALA A 1 125 ? 0.466 -5.429 11.349 1.00 94.81 125 ALA A N 1
ATOM 933 C CA . ALA A 1 125 ? -0.250 -5.092 10.120 1.00 94.81 125 ALA A CA 1
ATOM 934 C C . ALA A 1 125 ? 0.477 -5.592 8.857 1.00 94.81 125 ALA A C 1
ATOM 936 O O . ALA A 1 125 ? -0.169 -6.130 7.952 1.00 94.81 125 ALA A O 1
ATOM 937 N N . LEU A 1 126 ? 1.806 -5.455 8.791 1.00 94.38 126 LEU A N 1
ATOM 938 C CA . LEU A 1 126 ? 2.622 -5.968 7.686 1.00 94.38 126 LEU A CA 1
ATOM 939 C C . LEU A 1 126 ? 2.560 -7.499 7.609 1.00 94.38 126 LEU A C 1
ATOM 941 O O . LEU A 1 126 ? 2.340 -8.045 6.527 1.00 94.38 126 LEU A O 1
ATOM 945 N N . ASP A 1 127 ? 2.680 -8.188 8.744 1.00 93.31 127 ASP A N 1
ATOM 946 C CA . ASP A 1 127 ? 2.590 -9.649 8.835 1.00 93.31 127 ASP A CA 1
ATOM 947 C C . ASP A 1 127 ? 1.216 -10.164 8.389 1.00 93.31 127 ASP A C 1
ATOM 949 O O . ASP A 1 127 ? 1.117 -11.160 7.663 1.00 93.31 127 ASP A O 1
ATOM 953 N N . ALA A 1 128 ? 0.141 -9.462 8.760 1.00 91.50 128 ALA A N 1
ATOM 954 C CA . ALA A 1 128 ? -1.200 -9.765 8.274 1.00 91.50 128 ALA A CA 1
ATOM 955 C C . ALA A 1 128 ? -1.307 -9.588 6.747 1.00 91.50 128 ALA A C 1
ATOM 957 O O . ALA A 1 128 ? -1.888 -10.444 6.073 1.00 91.50 128 ALA A O 1
ATOM 958 N N . GLY A 1 129 ? -0.710 -8.524 6.197 1.00 91.56 129 GLY A N 1
ATOM 959 C CA . GLY A 1 129 ? -0.711 -8.228 4.761 1.00 91.56 129 GLY A CA 1
ATOM 960 C C . GLY A 1 129 ? 0.141 -9.180 3.911 1.00 91.56 129 GLY A C 1
ATOM 961 O O . GLY A 1 129 ? -0.189 -9.431 2.751 1.00 91.56 129 GLY A O 1
ATOM 962 N N . ARG A 1 130 ? 1.199 -9.777 4.481 1.00 88.94 130 ARG A N 1
ATOM 963 C CA . ARG A 1 130 ? 2.089 -10.747 3.801 1.00 88.94 130 ARG A CA 1
ATOM 964 C C . ARG A 1 130 ? 1.421 -12.070 3.439 1.00 88.94 130 ARG A C 1
ATOM 966 O O . ARG A 1 130 ? 1.973 -12.829 2.648 1.00 88.94 130 ARG A O 1
ATOM 973 N N . ARG A 1 131 ? 0.228 -12.362 3.962 1.00 74.12 131 ARG A N 1
ATOM 974 C CA . ARG A 1 131 ? -0.507 -13.599 3.636 1.00 74.12 131 ARG A CA 1
ATOM 975 C C . ARG A 1 131 ? -1.062 -13.626 2.198 1.00 74.12 131 ARG A C 1
ATOM 977 O O . ARG A 1 131 ? -1.610 -14.645 1.783 1.00 74.12 131 ARG A O 1
ATOM 984 N N . GLY A 1 132 ? -0.917 -12.542 1.428 1.00 66.12 132 GLY A N 1
ATOM 985 C CA . GLY A 1 132 ? -1.271 -12.470 0.006 1.00 66.12 132 GLY A CA 1
ATOM 986 C C . GLY A 1 132 ? -0.174 -12.976 -0.947 1.00 66.12 132 GLY A C 1
ATOM 987 O O . GLY A 1 132 ? 1.014 -12.937 -0.645 1.00 66.12 132 GLY A O 1
ATOM 988 N N . ARG A 1 133 ? -0.557 -13.436 -2.149 1.00 55.41 133 ARG A N 1
ATOM 989 C CA . ARG A 1 133 ? 0.402 -13.771 -3.222 1.00 55.41 133 ARG A CA 1
ATOM 990 C C . ARG A 1 133 ? 0.953 -12.491 -3.862 1.00 55.41 133 ARG A C 1
ATOM 992 O O . ARG A 1 133 ? 0.268 -11.886 -4.682 1.00 55.41 133 ARG A O 1
ATOM 999 N N . GLY A 1 134 ? 2.203 -12.130 -3.576 1.00 75.25 134 GLY A N 1
ATOM 1000 C CA . GLY A 1 134 ? 2.946 -11.127 -4.349 1.00 75.25 134 GLY A CA 1
ATOM 1001 C C . GLY A 1 134 ? 3.888 -10.258 -3.518 1.00 75.25 134 GLY A C 1
ATOM 1002 O O . GLY A 1 134 ? 3.927 -10.359 -2.301 1.00 75.25 134 GLY A O 1
ATOM 1003 N N . ARG A 1 135 ? 4.647 -9.390 -4.204 1.00 84.69 135 ARG A N 1
ATOM 1004 C CA . ARG A 1 135 ? 5.530 -8.387 -3.570 1.00 84.69 135 ARG A CA 1
ATOM 1005 C C . ARG A 1 135 ? 4.753 -7.196 -3.003 1.00 84.69 135 ARG A C 1
ATOM 1007 O O . ARG A 1 135 ? 5.257 -6.474 -2.166 1.00 84.69 135 ARG A O 1
ATOM 1014 N N . THR A 1 136 ? 3.534 -6.962 -3.484 1.00 91.25 136 THR A N 1
ATOM 1015 C CA . THR A 1 136 ? 2.659 -5.885 -2.999 1.00 91.25 136 THR A CA 1
ATOM 1016 C C . THR A 1 136 ? 1.888 -6.370 -1.777 1.00 91.25 136 THR A C 1
ATOM 1018 O O . THR A 1 136 ? 1.299 -7.449 -1.833 1.00 91.25 136 THR A O 1
ATOM 1021 N N . LEU A 1 137 ? 1.858 -5.573 -0.709 1.00 93.12 137 LEU A N 1
ATOM 1022 C CA . LEU A 1 137 ? 1.099 -5.895 0.501 1.00 93.12 137 LEU A CA 1
ATOM 1023 C C . LEU A 1 137 ? -0.204 -5.102 0.518 1.00 93.12 137 LEU A C 1
ATOM 1025 O O . LEU A 1 137 ? -0.230 -3.942 0.120 1.00 93.12 137 LEU A O 1
ATOM 1029 N N . ILE A 1 138 ? -1.282 -5.712 0.996 1.00 94.12 138 ILE A N 1
ATOM 1030 C CA . ILE A 1 138 ? -2.518 -4.997 1.319 1.00 94.12 138 ILE A CA 1
ATOM 1031 C C . ILE A 1 138 ? -2.672 -5.076 2.829 1.00 94.12 138 ILE A C 1
ATOM 1033 O O . ILE A 1 138 ? -2.764 -6.168 3.385 1.00 94.12 138 ILE A O 1
ATOM 1037 N N . ILE A 1 139 ? -2.662 -3.922 3.486 1.00 94.44 139 ILE A N 1
ATOM 1038 C CA . ILE A 1 139 ? -2.799 -3.814 4.935 1.00 94.44 139 ILE A CA 1
ATOM 1039 C C . ILE A 1 139 ? -4.118 -3.140 5.289 1.00 94.44 139 ILE A C 1
ATOM 1041 O O . ILE A 1 139 ? -4.620 -2.295 4.549 1.00 94.44 139 ILE A O 1
ATOM 1045 N N . LYS A 1 140 ? -4.661 -3.484 6.454 1.00 94.50 140 LYS A N 1
ATOM 1046 C CA . LYS A 1 140 ? -5.768 -2.757 7.072 1.00 94.50 140 LYS A CA 1
ATOM 1047 C C . LYS A 1 140 ? -5.221 -2.005 8.290 1.00 94.50 140 LYS A C 1
ATOM 1049 O O . LYS A 1 140 ? -5.112 -2.615 9.354 1.00 94.50 140 LYS A O 1
ATOM 1054 N N . PRO A 1 141 ? -4.802 -0.734 8.149 1.00 93.88 141 PRO A N 1
ATOM 1055 C CA . PRO A 1 141 ? -4.266 0.033 9.268 1.00 93.88 141 PRO A CA 1
ATOM 1056 C C . PRO A 1 141 ? -5.323 0.178 10.369 1.00 93.88 141 PRO A C 1
ATOM 1058 O O . PRO A 1 141 ? -6.426 0.662 10.125 1.00 93.88 141 PRO A O 1
ATOM 1061 N N . GLY A 1 142 ? -4.981 -0.242 11.589 1.00 90.94 142 GLY A N 1
ATOM 1062 C CA . GLY A 1 142 ? -5.842 -0.061 12.764 1.00 90.94 142 GLY A CA 1
ATOM 1063 C C . GLY A 1 142 ? -5.838 1.374 13.303 1.00 90.94 142 GLY A C 1
ATOM 1064 O O . GLY A 1 142 ? -6.761 1.768 14.011 1.00 90.94 142 GLY A O 1
ATOM 1065 N N . SER A 1 143 ? -4.815 2.162 12.961 1.00 93.69 143 SER A N 1
ATOM 1066 C CA . SER A 1 143 ? -4.654 3.556 13.373 1.00 93.69 143 SER A CA 1
ATOM 1067 C C . SER A 1 143 ? -3.883 4.362 12.325 1.00 93.69 143 SER A C 1
ATOM 1069 O O . SER A 1 143 ? -3.258 3.812 11.414 1.00 93.69 143 SER A O 1
ATOM 1071 N N . THR A 1 144 ? -3.902 5.689 12.466 1.00 95.62 144 THR A N 1
ATOM 1072 C CA . THR A 1 144 ? -3.061 6.586 11.662 1.00 95.62 144 THR A CA 1
ATOM 1073 C C . THR A 1 144 ? -1.577 6.451 11.986 1.00 95.62 144 THR A C 1
ATOM 1075 O O . THR A 1 144 ? -0.756 6.757 11.128 1.00 95.62 144 THR A O 1
ATOM 1078 N N . ASP A 1 145 ? -1.225 5.965 13.177 1.00 95.94 145 ASP A N 1
ATOM 1079 C CA . ASP A 1 145 ? 0.171 5.814 13.597 1.00 95.94 145 ASP A CA 1
ATOM 1080 C C . ASP A 1 145 ? 0.886 4.756 12.762 1.00 95.94 145 ASP A C 1
ATOM 1082 O O . ASP A 1 145 ? 1.996 4.998 12.303 1.00 95.94 145 ASP A O 1
ATOM 1086 N N . VAL A 1 146 ? 0.197 3.656 12.429 1.00 96.69 146 VAL A N 1
ATOM 1087 C CA . VAL A 1 146 ? 0.708 2.645 11.487 1.00 96.69 146 VAL A CA 1
ATOM 1088 C C . VAL A 1 146 ? 1.074 3.276 10.141 1.00 96.69 146 VAL A C 1
ATOM 1090 O O . VAL A 1 146 ? 2.112 2.974 9.557 1.00 96.69 146 VAL A O 1
ATOM 1093 N N . LEU A 1 147 ? 0.238 4.192 9.643 1.00 96.94 147 LEU A N 1
ATOM 1094 C CA . LEU A 1 147 ? 0.507 4.892 8.386 1.00 96.94 147 LEU A CA 1
ATOM 1095 C C . LEU A 1 147 ? 1.672 5.878 8.510 1.00 96.94 147 LEU A C 1
ATOM 1097 O O . LEU A 1 147 ? 2.425 6.041 7.550 1.00 96.94 147 LEU A O 1
ATOM 1101 N N . ASN A 1 148 ? 1.818 6.537 9.660 1.00 97.12 148 ASN A N 1
ATOM 1102 C CA . ASN A 1 148 ? 2.899 7.486 9.911 1.00 97.12 148 ASN A CA 1
ATOM 1103 C C . ASN A 1 148 ? 4.253 6.775 10.013 1.00 97.12 148 ASN A C 1
ATOM 1105 O O . ASN A 1 148 ? 5.180 7.204 9.337 1.00 97.12 148 ASN A O 1
ATOM 1109 N N . VAL A 1 149 ? 4.335 5.655 10.741 1.00 97.50 149 VAL A N 1
ATOM 1110 C CA . VAL A 1 149 ? 5.559 4.839 10.839 1.00 97.50 149 VAL A CA 1
ATOM 1111 C C . VAL A 1 149 ? 6.023 4.409 9.447 1.00 97.50 149 VAL A C 1
ATOM 1113 O O . VAL A 1 149 ? 7.160 4.658 9.067 1.00 97.50 149 VAL A O 1
ATOM 1116 N N . ILE A 1 150 ? 5.138 3.839 8.621 1.00 97.62 150 ILE A N 1
ATOM 1117 C CA . ILE A 1 150 ? 5.518 3.434 7.255 1.00 97.62 150 ILE A CA 1
ATOM 1118 C C . ILE A 1 150 ? 5.917 4.651 6.399 1.00 97.62 150 ILE A C 1
ATOM 1120 O O . ILE A 1 150 ? 6.820 4.552 5.569 1.00 97.62 150 ILE A O 1
ATOM 1124 N N . SER A 1 151 ? 5.262 5.803 6.588 1.00 98.06 151 SER A N 1
ATOM 1125 C CA . SER A 1 151 ? 5.613 7.036 5.868 1.00 98.06 151 SER A CA 1
ATOM 1126 C C . SER A 1 151 ? 7.001 7.554 6.247 1.00 98.06 151 SER A C 1
ATOM 1128 O O . SER A 1 151 ? 7.706 8.020 5.365 1.00 98.06 151 SER A O 1
ATOM 1130 N N . GLU A 1 152 ? 7.434 7.399 7.498 1.00 97.75 152 GLU A N 1
ATOM 1131 C CA . GLU A 1 152 ? 8.788 7.765 7.933 1.00 97.75 152 GLU A CA 1
ATOM 1132 C C . GLU A 1 152 ? 9.862 6.937 7.212 1.00 97.75 152 GLU A C 1
ATOM 1134 O O . GLU A 1 152 ? 10.832 7.487 6.692 1.00 97.75 152 GLU A O 1
ATOM 1139 N N . TYR A 1 153 ? 9.655 5.623 7.079 1.00 97.38 153 TYR A N 1
ATOM 1140 C CA . TYR A 1 153 ? 10.544 4.766 6.287 1.00 97.38 153 TYR A CA 1
ATOM 1141 C C . TYR A 1 153 ? 10.529 5.128 4.797 1.00 97.38 153 TYR A C 1
ATOM 1143 O O . TYR A 1 153 ? 11.568 5.075 4.138 1.00 97.38 153 TYR A O 1
ATOM 1151 N N . ALA A 1 154 ? 9.367 5.504 4.255 1.00 97.94 154 ALA A N 1
ATOM 1152 C CA . ALA A 1 154 ? 9.271 5.985 2.883 1.00 97.94 154 ALA A CA 1
ATOM 1153 C C . ALA A 1 154 ? 10.043 7.302 2.698 1.00 97.94 154 ALA A C 1
ATOM 1155 O O . ALA A 1 154 ? 10.784 7.427 1.728 1.00 97.94 154 ALA A O 1
ATOM 1156 N N . ASP A 1 155 ? 9.932 8.247 3.632 1.00 98.06 155 ASP A N 1
ATOM 1157 C CA . ASP A 1 155 ? 10.659 9.518 3.599 1.00 98.06 155 ASP A CA 1
ATOM 1158 C C . ASP A 1 155 ? 12.174 9.304 3.726 1.00 98.06 155 ASP A C 1
ATOM 1160 O O . ASP A 1 155 ? 12.943 9.895 2.966 1.00 98.06 155 ASP A O 1
ATOM 1164 N N . PHE A 1 156 ? 12.610 8.396 4.608 1.00 97.31 156 PHE A N 1
ATOM 1165 C CA . PHE A 1 156 ? 14.009 7.971 4.700 1.00 97.31 156 PHE A CA 1
ATOM 1166 C C . PHE A 1 156 ? 14.517 7.425 3.359 1.00 97.31 156 PHE A C 1
ATOM 1168 O O . PHE A 1 156 ? 15.568 7.839 2.870 1.00 97.31 156 PHE A O 1
ATOM 1175 N N . LEU A 1 157 ? 13.738 6.549 2.721 1.00 96.62 157 LEU A N 1
ATOM 1176 C CA . LEU A 1 157 ? 14.074 5.969 1.423 1.00 96.62 157 LEU A CA 1
ATOM 1177 C C . LEU A 1 157 ? 14.113 7.019 0.298 1.00 96.62 157 LEU A C 1
ATOM 1179 O O . LEU A 1 157 ? 14.922 6.912 -0.621 1.00 96.62 157 LEU A O 1
ATOM 1183 N N . LEU A 1 158 ? 13.272 8.055 0.360 1.00 97.75 158 LEU A N 1
ATOM 1184 C CA . LEU A 1 158 ? 13.298 9.173 -0.590 1.00 97.75 158 LEU A CA 1
ATOM 1185 C C . LEU A 1 158 ? 14.492 10.113 -0.385 1.00 97.75 158 LEU A C 1
ATOM 1187 O O . LEU A 1 158 ? 14.918 10.751 -1.350 1.00 97.75 158 LEU A O 1
ATOM 1191 N N . ALA A 1 159 ? 15.017 10.197 0.838 1.00 97.56 159 ALA A N 1
ATOM 1192 C CA . ALA A 1 159 ? 16.183 11.007 1.180 1.00 97.56 159 ALA A CA 1
ATOM 1193 C C . ALA A 1 159 ? 17.525 10.306 0.896 1.00 97.56 159 ALA A C 1
ATOM 1195 O O . ALA A 1 159 ? 18.550 10.982 0.834 1.00 97.56 159 ALA A O 1
ATOM 1196 N N . ALA A 1 160 ? 17.534 8.980 0.726 1.00 96.88 160 ALA A N 1
ATOM 1197 C CA . ALA A 1 160 ? 18.741 8.207 0.451 1.00 96.88 160 ALA A CA 1
ATOM 1198 C C . ALA A 1 160 ? 19.289 8.442 -0.974 1.00 96.88 160 ALA A C 1
ATOM 1200 O O . ALA A 1 160 ? 18.543 8.483 -1.960 1.00 96.88 160 ALA A O 1
ATOM 1201 N N . ASP A 1 161 ? 20.616 8.551 -1.090 1.00 96.62 161 ASP A N 1
ATOM 1202 C CA . ASP A 1 161 ? 21.311 8.800 -2.362 1.00 96.62 161 ASP A CA 1
ATOM 1203 C C . ASP A 1 161 ? 21.442 7.539 -3.237 1.00 96.62 161 ASP A C 1
ATOM 1205 O O . ASP A 1 161 ? 21.526 7.636 -4.463 1.00 96.62 161 ASP A O 1
ATOM 1209 N N . ASP A 1 162 ? 21.444 6.353 -2.626 1.00 95.19 162 ASP A N 1
ATOM 1210 C CA . ASP A 1 162 ? 21.693 5.048 -3.253 1.00 95.19 162 ASP A CA 1
ATOM 1211 C C . ASP A 1 162 ? 20.418 4.234 -3.539 1.00 95.19 162 ASP A C 1
ATOM 1213 O O . ASP A 1 162 ? 20.484 3.072 -3.941 1.00 95.19 162 ASP A O 1
ATOM 1217 N N . VAL A 1 163 ? 19.249 4.861 -3.406 1.00 95.75 163 VAL A N 1
ATOM 1218 C CA . VAL A 1 163 ? 17.952 4.234 -3.673 1.00 95.75 163 VAL A CA 1
ATOM 1219 C C . VAL A 1 163 ? 17.743 3.943 -5.161 1.00 95.75 163 VAL A C 1
ATOM 1221 O O . VAL A 1 163 ? 18.004 4.777 -6.038 1.00 95.75 163 VAL A O 1
ATOM 1224 N N . THR A 1 164 ? 17.199 2.770 -5.482 1.00 95.88 164 THR A N 1
ATOM 1225 C CA . THR A 1 164 ? 16.846 2.451 -6.868 1.00 95.88 164 THR A CA 1
ATOM 1226 C C . THR A 1 164 ? 15.644 3.277 -7.337 1.00 95.88 164 THR A C 1
ATOM 1228 O O . THR A 1 164 ? 14.772 3.679 -6.563 1.00 95.88 164 THR A O 1
ATOM 1231 N N . ALA A 1 165 ? 15.528 3.495 -8.651 1.00 93.75 165 ALA A N 1
ATOM 1232 C CA . ALA A 1 165 ? 14.383 4.216 -9.215 1.00 93.75 165 ALA A CA 1
ATOM 1233 C C . ALA A 1 165 ? 13.034 3.555 -8.862 1.00 93.75 165 ALA A C 1
ATOM 1235 O O . ALA A 1 165 ? 12.049 4.248 -8.616 1.00 93.75 165 ALA A O 1
ATOM 1236 N N . ALA A 1 166 ? 12.994 2.219 -8.799 1.00 92.94 166 ALA A N 1
ATOM 1237 C CA . ALA A 1 166 ? 11.782 1.468 -8.487 1.00 92.94 166 ALA A CA 1
ATOM 1238 C C . ALA A 1 166 ? 11.326 1.670 -7.034 1.00 92.94 166 ALA A C 1
ATOM 1240 O O . ALA A 1 166 ? 10.135 1.858 -6.785 1.00 92.94 166 ALA A O 1
ATOM 1241 N N . GLU A 1 167 ? 12.261 1.664 -6.084 1.00 95.00 167 GLU A N 1
ATOM 1242 C CA . GLU A 1 167 ? 11.988 1.936 -4.670 1.00 95.00 167 GLU A CA 1
ATOM 1243 C C . GLU A 1 167 ? 11.530 3.381 -4.466 1.00 95.00 167 GLU A C 1
ATOM 1245 O O . GLU A 1 167 ? 10.523 3.618 -3.800 1.00 95.00 167 GLU A O 1
ATOM 1250 N N . ARG A 1 168 ? 12.184 4.348 -5.124 1.00 97.50 168 ARG A N 1
ATOM 1251 C CA . ARG A 1 168 ? 11.780 5.760 -5.074 1.00 97.50 168 ARG A CA 1
ATOM 1252 C C . ARG A 1 168 ? 10.345 5.960 -5.565 1.00 97.50 168 ARG A C 1
ATOM 1254 O O . ARG A 1 168 ? 9.547 6.613 -4.895 1.00 97.50 168 ARG A O 1
ATOM 1261 N N . THR A 1 169 ? 9.986 5.366 -6.705 1.00 97.12 169 THR A N 1
ATOM 1262 C CA . THR A 1 169 ? 8.607 5.404 -7.217 1.00 97.12 169 THR A CA 1
ATOM 1263 C C . THR A 1 169 ? 7.626 4.709 -6.268 1.00 97.12 169 THR A C 1
ATOM 1265 O O . THR A 1 169 ? 6.510 5.191 -6.075 1.00 97.12 169 THR A O 1
ATOM 1268 N N . ALA A 1 170 ? 8.026 3.594 -5.650 1.00 96.94 170 ALA A N 1
ATOM 1269 C CA . ALA A 1 170 ? 7.210 2.892 -4.663 1.00 96.94 170 ALA A CA 1
ATOM 1270 C C . ALA A 1 170 ? 6.935 3.753 -3.416 1.00 96.94 170 ALA A C 1
ATOM 1272 O O . ALA A 1 170 ? 5.784 3.830 -2.988 1.00 96.94 170 ALA A O 1
ATOM 1273 N N . ALA A 1 171 ? 7.946 4.437 -2.876 1.00 97.62 171 ALA A N 1
ATOM 1274 C CA . ALA A 1 171 ? 7.785 5.334 -1.734 1.00 97.62 171 ALA A CA 1
ATOM 1275 C C . ALA A 1 171 ? 6.928 6.564 -2.063 1.00 97.62 171 ALA A C 1
ATOM 1277 O O . ALA A 1 171 ? 6.010 6.876 -1.310 1.00 97.62 171 ALA A O 1
ATOM 1278 N N . GLN A 1 172 ? 7.132 7.213 -3.216 1.00 98.19 172 GLN A N 1
ATOM 1279 C CA . GLN A 1 172 ? 6.275 8.328 -3.654 1.00 98.19 172 GLN A CA 1
ATOM 1280 C C . GLN A 1 172 ? 4.803 7.911 -3.738 1.00 98.19 172 GLN A C 1
ATOM 1282 O O . GLN A 1 172 ? 3.923 8.573 -3.188 1.00 98.19 172 GLN A O 1
ATOM 1287 N N . LYS A 1 173 ? 4.545 6.759 -4.367 1.00 97.44 173 LYS A N 1
ATOM 1288 C CA . LYS A 1 173 ? 3.196 6.204 -4.477 1.00 97.44 173 LYS A CA 1
ATOM 1289 C C . LYS A 1 173 ? 2.588 5.902 -3.105 1.00 97.44 173 LYS A C 1
ATOM 1291 O O . LYS A 1 173 ? 1.401 6.148 -2.899 1.00 97.44 173 LYS A O 1
ATOM 1296 N N . TRP A 1 174 ? 3.386 5.399 -2.163 1.00 97.69 174 TRP A N 1
ATOM 1297 C CA . TRP A 1 174 ? 2.934 5.191 -0.791 1.00 97.69 174 TRP A CA 1
ATOM 1298 C C . TRP A 1 174 ? 2.514 6.500 -0.115 1.00 97.69 174 TRP A C 1
ATOM 1300 O O . TRP A 1 174 ? 1.430 6.546 0.458 1.00 97.69 174 TRP A O 1
ATOM 1310 N N . VAL A 1 175 ? 3.316 7.567 -0.202 1.00 97.81 175 VAL A N 1
ATOM 1311 C CA . VAL A 1 175 ? 3.014 8.863 0.438 1.00 97.81 175 VAL A CA 1
ATOM 1312 C C . VAL A 1 175 ? 1.648 9.399 -0.007 1.00 97.81 175 VAL A C 1
ATOM 1314 O O . VAL A 1 175 ? 0.839 9.825 0.825 1.00 97.81 175 VAL A O 1
ATOM 1317 N N . GLU A 1 176 ? 1.351 9.306 -1.305 1.00 96.50 176 GLU A N 1
ATOM 1318 C CA . GLU A 1 176 ? 0.043 9.660 -1.864 1.00 96.50 176 GLU A CA 1
ATOM 1319 C C . GLU A 1 176 ? -1.076 8.787 -1.270 1.00 96.50 176 GLU A C 1
ATOM 1321 O O . GLU A 1 176 ? -2.056 9.301 -0.718 1.00 96.50 176 GLU A O 1
ATOM 1326 N N . GLN A 1 177 ? -0.915 7.460 -1.319 1.00 95.62 177 GLN A N 1
ATOM 1327 C CA . GLN A 1 177 ? -1.903 6.495 -0.822 1.00 95.62 177 GLN A CA 1
ATOM 1328 C C . GLN A 1 177 ? -2.168 6.650 0.683 1.00 95.62 177 GLN A C 1
ATOM 1330 O O . GLN A 1 177 ? -3.326 6.675 1.107 1.00 95.62 177 GLN A O 1
ATOM 1335 N N . ALA A 1 178 ? -1.123 6.827 1.489 1.00 95.94 178 ALA A N 1
ATOM 1336 C CA . ALA A 1 178 ? -1.212 7.054 2.926 1.00 95.94 178 ALA A CA 1
ATOM 1337 C C . ALA A 1 178 ? -1.905 8.385 3.252 1.00 95.94 178 ALA A C 1
ATOM 1339 O O . ALA A 1 178 ? -2.636 8.482 4.238 1.00 95.94 178 ALA A O 1
ATOM 1340 N N . GLY A 1 179 ? -1.712 9.425 2.434 1.00 95.44 179 GLY A N 1
ATOM 1341 C CA . GLY A 1 179 ? -2.446 10.687 2.552 1.00 95.44 179 GLY A CA 1
ATOM 1342 C C . GLY A 1 179 ? -3.956 10.510 2.359 1.00 95.44 179 GLY A C 1
ATOM 1343 O O . GLY A 1 179 ? -4.749 11.043 3.138 1.00 95.44 179 GLY A O 1
ATOM 1344 N N . HIS A 1 180 ? -4.366 9.724 1.361 1.00 93.88 180 HIS A N 1
ATOM 1345 C CA . HIS A 1 180 ? -5.777 9.391 1.144 1.00 93.88 180 HIS A CA 1
ATOM 1346 C C . HIS A 1 180 ? -6.350 8.521 2.268 1.00 93.88 180 HIS A C 1
ATOM 1348 O O . HIS A 1 180 ? -7.421 8.831 2.790 1.00 93.88 180 HIS A O 1
ATOM 1354 N N . ALA A 1 181 ? -5.618 7.490 2.690 1.00 94.06 181 ALA A N 1
ATOM 1355 C CA . ALA A 1 181 ? -6.041 6.590 3.756 1.00 94.06 181 ALA A CA 1
ATOM 1356 C C . ALA A 1 181 ? -6.214 7.307 5.102 1.00 94.06 181 ALA A C 1
ATOM 1358 O O . ALA A 1 181 ? -7.196 7.077 5.800 1.00 94.06 181 ALA A O 1
ATOM 1359 N N . ARG A 1 182 ? -5.319 8.244 5.446 1.00 95.00 182 ARG A N 1
ATOM 1360 C CA . ARG A 1 182 ? -5.458 9.076 6.653 1.00 95.00 182 ARG A CA 1
ATOM 1361 C C . ARG A 1 182 ? -6.745 9.899 6.639 1.00 95.00 182 ARG A C 1
ATOM 1363 O O . ARG A 1 182 ? -7.429 9.965 7.654 1.00 95.00 182 ARG A O 1
ATOM 1370 N N . LYS A 1 183 ? -7.104 10.487 5.492 1.00 91.56 183 LYS A N 1
ATOM 1371 C CA . LYS A 1 183 ? -8.368 11.229 5.342 1.00 91.56 183 LYS A CA 1
ATOM 1372 C C . LYS A 1 183 ? -9.585 10.320 5.514 1.00 91.56 183 LYS A C 1
ATOM 1374 O O . LYS A 1 183 ? -10.549 10.738 6.142 1.00 91.56 183 LYS A O 1
ATOM 1379 N N . GLN A 1 184 ? -9.530 9.097 4.986 1.00 90.44 184 GLN A N 1
ATOM 1380 C CA . GLN A 1 184 ? -10.598 8.108 5.153 1.00 90.44 184 GLN A CA 1
ATOM 1381 C C . GLN A 1 184 ? -10.734 7.668 6.612 1.00 90.44 184 GLN A C 1
ATOM 1383 O O . GLN A 1 184 ? -11.813 7.792 7.169 1.00 90.44 184 GLN A O 1
ATOM 1388 N N . LEU A 1 185 ? -9.636 7.279 7.269 1.00 88.62 185 LEU A N 1
ATOM 1389 C CA . LEU A 1 185 ? -9.650 6.919 8.691 1.00 88.62 185 LEU A CA 1
ATOM 1390 C C . LEU A 1 185 ? -10.156 8.066 9.572 1.00 88.62 185 LEU A C 1
ATOM 1392 O O . LEU A 1 185 ? -10.897 7.828 10.518 1.00 88.62 185 LEU A O 1
ATOM 1396 N N . ALA A 1 186 ? -9.784 9.310 9.263 1.00 87.88 186 ALA A N 1
ATOM 1397 C CA . ALA A 1 186 ? -10.293 10.479 9.975 1.00 87.88 186 ALA A CA 1
ATOM 1398 C C . ALA A 1 186 ? -11.799 10.704 9.745 1.00 87.88 186 ALA A C 1
ATOM 1400 O O . ALA A 1 186 ? -12.483 11.151 10.661 1.00 87.88 186 ALA A O 1
ATOM 1401 N N . ALA A 1 187 ? -12.315 10.394 8.552 1.00 85.62 187 ALA A N 1
ATOM 1402 C CA . ALA A 1 187 ? -13.744 10.466 8.246 1.00 85.62 187 ALA A CA 1
ATOM 1403 C C . ALA A 1 187 ? -14.544 9.320 8.892 1.00 85.62 187 ALA A C 1
ATOM 1405 O O . ALA A 1 187 ? -15.683 9.533 9.300 1.00 85.62 187 ALA A O 1
ATOM 1406 N N . ASP A 1 188 ? -13.938 8.137 9.008 1.00 82.12 188 ASP A N 1
ATOM 1407 C CA . ASP A 1 188 ? -14.537 6.949 9.622 1.00 82.12 188 ASP A CA 1
ATOM 1408 C C . ASP A 1 188 ? -14.496 6.997 11.154 1.00 82.12 188 ASP A C 1
ATOM 1410 O O . ASP A 1 188 ? -15.243 6.276 11.822 1.00 82.12 188 ASP A O 1
ATOM 1414 N N . GLN A 1 189 ? -13.646 7.847 11.746 1.00 75.62 189 GLN A N 1
ATOM 1415 C CA . GLN A 1 189 ? -13.697 8.068 13.182 1.00 75.62 189 GLN A CA 1
ATOM 1416 C C . GLN A 1 189 ? -15.062 8.662 13.551 1.00 75.62 189 GLN A C 1
ATOM 1418 O O . GLN A 1 189 ? -15.429 9.722 13.036 1.00 75.62 189 GLN A O 1
ATOM 1423 N N . PRO A 1 190 ? -15.814 8.021 14.470 1.00 69.56 190 PRO A N 1
ATOM 1424 C CA . PRO A 1 190 ? -17.084 8.564 14.915 1.00 69.56 190 PRO A CA 1
ATOM 1425 C C . PRO A 1 190 ? -16.821 9.955 15.473 1.00 69.56 190 PRO A C 1
ATOM 1427 O O . PRO A 1 190 ? -15.955 10.130 16.338 1.00 69.56 190 PRO A O 1
ATOM 1430 N N . ASN A 1 191 ? -17.546 10.938 14.944 1.00 74.81 191 ASN A N 1
ATOM 1431 C CA . ASN A 1 191 ? -17.431 12.304 15.419 1.00 74.81 191 ASN A CA 1
ATOM 1432 C C . ASN A 1 191 ? -17.780 12.365 16.919 1.00 74.81 191 ASN A C 1
ATOM 1434 O O . ASN A 1 191 ? -18.425 11.465 17.469 1.00 74.81 191 ASN A O 1
ATOM 1438 N N . GLU A 1 192 ? -17.340 13.427 17.591 1.00 71.06 192 GLU A N 1
ATOM 1439 C CA . GLU A 1 192 ? -17.505 13.558 19.043 1.00 71.06 192 GLU A CA 1
ATOM 1440 C C . GLU A 1 192 ? -18.976 13.446 19.476 1.00 71.06 192 GLU A C 1
ATOM 1442 O O . GLU A 1 192 ? -19.279 12.827 20.491 1.00 71.06 192 GLU A O 1
ATOM 1447 N N . ALA A 1 193 ? -19.911 13.929 18.652 1.00 69.81 193 ALA A N 1
ATOM 1448 C CA . ALA A 1 193 ? -21.342 13.793 18.908 1.00 69.81 193 ALA A CA 1
ATOM 1449 C C . ALA A 1 193 ? -21.819 12.329 18.855 1.00 69.81 193 ALA A C 1
ATOM 1451 O O . ALA A 1 193 ? -22.607 11.908 19.697 1.00 69.81 193 ALA A O 1
ATOM 1452 N N . THR A 1 194 ? -21.329 11.524 17.910 1.00 78.88 194 THR A N 1
ATOM 1453 C CA . THR A 1 194 ? -21.614 10.086 17.830 1.00 78.88 194 THR A CA 1
ATOM 1454 C C . THR A 1 194 ? -20.990 9.332 19.002 1.00 78.88 194 THR A C 1
ATOM 1456 O O . THR A 1 194 ? -21.627 8.432 19.554 1.00 78.88 194 THR A O 1
ATOM 1459 N N . ARG A 1 195 ? -19.777 9.705 19.431 1.00 75.38 195 ARG A N 1
ATOM 1460 C CA . ARG A 1 195 ? -19.143 9.124 20.626 1.00 75.38 195 ARG A CA 1
ATOM 1461 C C . ARG A 1 195 ? -19.950 9.429 21.881 1.00 75.38 195 ARG A C 1
ATOM 1463 O O . ARG A 1 195 ? -20.237 8.516 22.650 1.00 75.38 195 ARG A O 1
ATOM 1470 N N . GLU A 1 196 ? -20.366 10.677 22.054 1.00 76.12 196 GLU A N 1
ATOM 1471 C CA . GLU A 1 196 ? -21.145 11.103 23.214 1.00 76.12 196 GLU A CA 1
ATOM 1472 C C . GLU A 1 196 ? -22.552 10.495 23.217 1.00 76.12 196 GLU A C 1
ATOM 1474 O O . GLU A 1 196 ? -23.026 10.028 24.252 1.00 76.12 196 GLU A O 1
ATOM 1479 N N . ALA A 1 197 ? -23.189 10.370 22.051 1.00 80.62 197 ALA A N 1
ATOM 1480 C CA . ALA A 1 197 ? -24.447 9.642 21.915 1.00 80.62 197 ALA A CA 1
ATOM 1481 C C . ALA A 1 197 ? -24.285 8.154 22.267 1.00 80.62 197 ALA A C 1
ATOM 1483 O O . ALA A 1 197 ? -25.130 7.591 22.958 1.00 80.62 197 ALA A O 1
ATOM 1484 N N . THR A 1 198 ? -23.178 7.523 21.860 1.00 84.19 198 THR A N 1
ATOM 1485 C CA . THR A 1 198 ? -22.887 6.115 22.180 1.00 84.19 198 THR A CA 1
ATOM 1486 C C . THR A 1 198 ? -22.618 5.909 23.671 1.00 84.19 198 THR A C 1
ATOM 1488 O O . THR A 1 198 ? -23.106 4.935 24.244 1.00 84.19 198 THR A O 1
ATOM 1491 N N . LYS A 1 199 ? -21.884 6.824 24.321 1.00 84.75 199 LYS A N 1
ATOM 1492 C CA . LYS A 1 199 ? -21.695 6.813 25.783 1.00 84.75 199 LYS A CA 1
ATOM 1493 C C . LYS A 1 199 ? -23.024 6.985 26.509 1.00 84.75 199 LYS A C 1
ATOM 1495 O O . LYS A 1 199 ? -23.321 6.230 27.426 1.00 84.75 199 LYS A O 1
ATOM 1500 N N . THR A 1 200 ? -23.842 7.936 26.061 1.00 88.38 200 THR A N 1
ATOM 1501 C CA . THR A 1 200 ? -25.169 8.196 26.634 1.00 88.38 200 THR A CA 1
ATOM 1502 C C . THR A 1 200 ? -26.092 6.984 26.483 1.00 88.38 200 THR A C 1
ATOM 1504 O O . THR A 1 200 ? -26.811 6.638 27.416 1.00 88.38 200 THR A O 1
ATOM 1507 N N . ALA A 1 201 ? -26.051 6.308 25.332 1.00 86.88 201 ALA A N 1
ATOM 1508 C CA . ALA A 1 201 ? -26.805 5.082 25.082 1.00 86.88 201 ALA A CA 1
ATOM 1509 C C . ALA A 1 201 ? -26.333 3.909 25.959 1.00 86.88 201 ALA A C 1
ATOM 1511 O O . ALA A 1 201 ? -27.161 3.153 26.456 1.00 86.88 201 ALA A O 1
ATOM 1512 N N . HIS A 1 202 ? -25.025 3.771 26.195 1.00 83.19 202 HIS A N 1
ATOM 1513 C CA . HIS A 1 202 ? -24.515 2.782 27.150 1.00 83.19 202 HIS A CA 1
ATOM 1514 C C . HIS A 1 202 ? -24.955 3.107 28.577 1.00 83.19 202 HIS A C 1
ATOM 1516 O O . HIS A 1 202 ? -25.502 2.245 29.250 1.00 83.19 202 HIS A O 1
ATOM 1522 N N . ALA A 1 203 ? -24.818 4.362 29.008 1.00 84.88 203 ALA A N 1
ATOM 1523 C CA . ALA A 1 203 ? -25.249 4.781 30.338 1.00 84.88 203 ALA A CA 1
ATOM 1524 C C . ALA A 1 203 ? -26.759 4.573 30.554 1.00 84.88 203 ALA A C 1
ATOM 1526 O O . ALA A 1 203 ? -27.185 4.200 31.647 1.00 84.88 203 ALA A O 1
ATOM 1527 N N . SER A 1 204 ? -27.585 4.784 29.522 1.00 88.62 204 SER A N 1
ATOM 1528 C CA . SER A 1 204 ? -29.023 4.519 29.604 1.00 88.62 204 SER A CA 1
ATOM 1529 C C . SER A 1 204 ? -29.347 3.023 29.624 1.00 88.62 204 SER A C 1
ATOM 1531 O O . SER A 1 204 ? -30.246 2.621 30.364 1.00 88.62 204 SER A O 1
ATOM 1533 N N . ALA A 1 205 ? -28.601 2.194 28.888 1.00 84.88 205 ALA A N 1
ATOM 1534 C CA . ALA A 1 205 ? -28.705 0.738 28.961 1.00 84.88 205 ALA A CA 1
ATOM 1535 C C . ALA A 1 205 ? -28.301 0.214 30.348 1.00 84.88 205 ALA A C 1
ATOM 1537 O O . ALA A 1 205 ? -29.038 -0.574 30.938 1.00 84.88 205 ALA A O 1
ATOM 1538 N N . ASP A 1 206 ? -27.202 0.714 30.912 1.00 82.88 206 ASP A N 1
ATOM 1539 C CA . ASP A 1 206 ? -26.748 0.365 32.260 1.00 82.88 206 ASP A CA 1
ATOM 1540 C C . ASP A 1 206 ? -27.786 0.776 33.314 1.00 82.88 206 ASP A C 1
ATOM 1542 O O . ASP A 1 206 ? -28.127 -0.012 34.198 1.00 82.88 206 ASP A O 1
ATOM 1546 N N . ALA A 1 207 ? -28.368 1.974 33.188 1.00 86.19 207 ALA A N 1
ATOM 1547 C CA . ALA A 1 207 ? -29.441 2.436 34.068 1.00 86.19 207 ALA A CA 1
ATOM 1548 C C . ALA A 1 207 ? -30.717 1.583 33.945 1.00 86.19 207 ALA A C 1
ATOM 1550 O O . ALA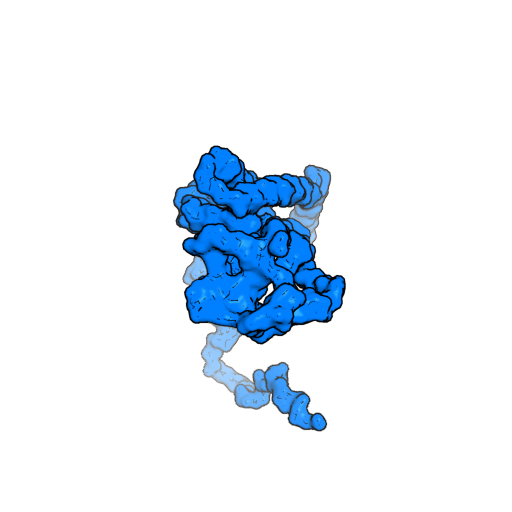 A 1 207 ? -31.380 1.308 34.949 1.00 86.19 207 ALA A O 1
ATOM 1551 N N . TYR A 1 208 ? -31.064 1.140 32.733 1.00 90.19 208 TYR A N 1
ATOM 1552 C CA . TYR A 1 208 ? -32.181 0.223 32.506 1.00 90.19 208 TYR A CA 1
ATOM 1553 C C . TYR A 1 208 ? -31.924 -1.143 33.154 1.00 90.19 208 TYR A C 1
ATOM 1555 O O . TYR A 1 208 ? -32.776 -1.634 33.892 1.00 90.19 208 TYR A O 1
ATOM 1563 N N . ILE A 1 209 ? -30.736 -1.723 32.954 1.00 88.62 209 ILE A N 1
ATOM 1564 C CA . ILE A 1 209 ? -30.339 -3.001 33.563 1.00 88.62 209 ILE A CA 1
ATOM 1565 C C . ILE A 1 209 ? -30.349 -2.890 35.091 1.00 88.62 209 ILE A C 1
ATOM 1567 O O . ILE A 1 209 ? -30.885 -3.770 35.759 1.00 88.62 209 ILE A O 1
ATOM 1571 N N . ALA A 1 210 ? -29.835 -1.795 35.655 1.00 84.75 210 ALA A N 1
ATOM 1572 C CA . ALA A 1 210 ? -29.866 -1.554 37.096 1.00 84.75 210 ALA A CA 1
ATOM 1573 C C . ALA A 1 210 ? -31.293 -1.493 37.664 1.00 84.75 210 ALA A C 1
ATOM 1575 O O . ALA A 1 210 ? -31.523 -1.946 38.786 1.00 84.75 210 ALA A O 1
ATOM 1576 N N . ARG A 1 211 ? -32.254 -0.961 36.896 1.00 89.31 211 ARG A N 1
ATOM 1577 C CA . ARG A 1 211 ? -33.652 -0.828 37.322 1.00 89.31 211 ARG A CA 1
ATOM 1578 C C . ARG A 1 211 ? -34.457 -2.116 37.158 1.00 89.31 211 ARG A C 1
ATOM 1580 O O . ARG A 1 211 ? -35.148 -2.511 38.090 1.00 89.31 211 ARG A O 1
ATOM 1587 N N . GLU A 1 212 ? -34.397 -2.744 35.987 1.00 92.00 212 GLU A N 1
ATOM 1588 C CA . GLU A 1 212 ? -35.247 -3.897 35.647 1.00 92.00 212 GLU A CA 1
ATOM 1589 C C . GLU A 1 212 ? -34.606 -5.240 36.033 1.00 92.00 212 GLU A C 1
ATOM 1591 O O . GLU A 1 212 ? -35.301 -6.233 36.255 1.00 92.00 212 GLU A O 1
ATOM 1596 N N . HIS A 1 213 ? -33.275 -5.287 36.136 1.00 87.38 213 HIS A N 1
ATOM 1597 C CA . HIS A 1 213 ? -32.504 -6.507 36.379 1.00 87.38 213 HIS A CA 1
ATOM 1598 C C . HIS A 1 213 ? -31.405 -6.296 37.440 1.00 87.38 213 HIS A C 1
ATOM 1600 O O . HIS A 1 213 ? -30.221 -6.515 37.165 1.00 87.38 213 HIS A O 1
ATOM 1606 N N . PRO A 1 214 ? -31.759 -5.937 38.689 1.00 79.31 214 PRO A N 1
ATOM 1607 C CA . PRO A 1 214 ? -30.786 -5.591 39.730 1.00 79.31 214 PRO A CA 1
ATOM 1608 C C . PRO A 1 214 ? -29.805 -6.729 40.056 1.00 79.31 214 PRO A C 1
ATOM 1610 O O . PRO A 1 214 ? -28.647 -6.474 40.377 1.00 79.31 214 PRO A O 1
ATOM 1613 N N . HIS A 1 215 ? -30.225 -7.991 39.915 1.00 77.81 215 HIS A N 1
ATOM 1614 C CA . HIS A 1 215 ? -29.343 -9.153 40.088 1.00 77.81 215 HIS A CA 1
ATOM 1615 C C . HIS A 1 215 ? -28.272 -9.261 38.992 1.00 77.81 215 HIS A C 1
ATOM 1617 O O . HIS A 1 215 ? -27.155 -9.688 39.268 1.00 77.81 215 HIS A O 1
ATOM 1623 N N . VAL A 1 216 ? -28.590 -8.844 37.763 1.00 79.94 216 VAL A N 1
ATOM 1624 C CA . VAL A 1 216 ? -27.637 -8.803 36.642 1.00 79.94 216 VAL A CA 1
ATOM 1625 C C . VAL A 1 216 ? -26.691 -7.616 36.806 1.00 79.94 216 VAL A C 1
ATOM 1627 O O . VAL A 1 216 ? -25.487 -7.767 36.625 1.00 79.94 216 VAL A O 1
ATOM 1630 N N . ALA A 1 217 ? -27.208 -6.459 37.228 1.00 76.94 217 ALA A N 1
ATOM 1631 C CA . ALA A 1 217 ? -26.388 -5.291 37.537 1.00 76.94 217 ALA A CA 1
ATOM 1632 C C . ALA A 1 217 ? -25.376 -5.568 38.662 1.00 76.94 217 ALA A C 1
ATOM 1634 O O . ALA A 1 217 ? -24.210 -5.209 38.531 1.00 76.94 217 ALA A O 1
ATOM 1635 N N . ALA A 1 218 ? -25.782 -6.271 39.726 1.00 75.56 218 ALA A N 1
ATOM 1636 C CA . ALA A 1 218 ? -24.878 -6.679 40.804 1.00 75.56 218 ALA A CA 1
ATOM 1637 C C . ALA A 1 218 ? -23.759 -7.618 40.317 1.00 75.56 218 ALA A C 1
ATOM 1639 O O . ALA A 1 218 ? -22.622 -7.497 40.760 1.00 75.56 218 ALA A O 1
ATOM 1640 N N . LEU A 1 219 ? -24.065 -8.513 39.370 1.00 74.50 219 LEU A N 1
ATOM 1641 C CA . LEU A 1 219 ? -23.089 -9.418 38.752 1.00 74.50 219 LEU A CA 1
ATOM 1642 C C . LEU A 1 219 ? -22.126 -8.694 37.789 1.00 74.50 219 LEU A C 1
ATOM 1644 O O . LEU A 1 219 ? -21.002 -9.136 37.558 1.00 74.50 219 LEU A O 1
ATOM 1648 N N . LEU A 1 220 ? -22.568 -7.590 37.186 1.00 72.19 220 LEU A N 1
ATOM 1649 C CA . LEU A 1 220 ? -21.748 -6.753 36.306 1.00 72.19 220 LEU A CA 1
ATOM 1650 C C . LEU A 1 220 ? -20.894 -5.742 37.083 1.00 72.19 220 LEU A C 1
ATOM 1652 O O . LEU A 1 220 ? -19.840 -5.352 36.592 1.00 72.19 220 LEU A O 1
ATOM 1656 N N . ALA A 1 221 ? -21.325 -5.349 38.284 1.00 68.56 221 ALA A N 1
ATOM 1657 C CA . ALA A 1 221 ? -20.634 -4.400 39.155 1.00 68.56 221 ALA A CA 1
ATOM 1658 C C . ALA A 1 221 ? -19.470 -5.008 39.962 1.00 68.56 221 ALA A C 1
ATOM 1660 O O . ALA A 1 221 ? -18.751 -4.267 40.629 1.00 68.56 221 ALA A O 1
ATOM 1661 N N . THR A 1 222 ? -19.274 -6.332 39.923 1.00 72.50 222 THR A N 1
ATOM 1662 C CA . THR A 1 222 ? -18.078 -6.974 40.496 1.00 72.50 222 THR A CA 1
ATOM 1663 C C . THR A 1 222 ? -16.809 -6.430 39.846 1.00 72.50 222 THR A C 1
ATOM 1665 O O . THR A 1 222 ? -16.756 -6.294 38.621 1.00 72.50 222 THR A O 1
ATOM 1668 N N . ASP A 1 223 ? -15.789 -6.143 40.663 1.00 69.25 223 ASP A N 1
ATOM 1669 C CA . ASP A 1 223 ? -14.508 -5.607 40.202 1.00 69.25 223 ASP A CA 1
ATOM 1670 C C . ASP A 1 223 ? -13.964 -6.487 39.059 1.00 69.25 223 ASP A C 1
ATOM 1672 O O . ASP A 1 223 ? -13.994 -7.717 39.165 1.00 69.25 223 ASP A O 1
ATOM 1676 N N . PRO A 1 224 ? -13.495 -5.921 37.935 1.00 65.12 224 PRO A N 1
ATOM 1677 C CA . PRO A 1 224 ? -12.901 -6.710 36.861 1.00 65.12 224 PRO A CA 1
ATOM 1678 C C . PRO A 1 224 ? -11.746 -7.609 37.338 1.00 65.12 224 PRO A C 1
ATOM 1680 O O . PRO A 1 224 ? -11.560 -8.681 36.759 1.00 65.12 224 PRO A O 1
ATOM 1683 N N . ALA A 1 225 ? -11.018 -7.228 38.394 1.00 64.38 225 ALA A N 1
ATOM 1684 C CA . ALA A 1 225 ? -10.020 -8.064 39.054 1.00 64.38 225 ALA A CA 1
ATOM 1685 C C . ALA A 1 225 ? -10.660 -9.241 39.806 1.00 64.38 225 ALA A C 1
ATOM 1687 O O . ALA A 1 225 ? -10.186 -10.365 39.664 1.00 64.38 225 ALA A O 1
ATOM 1688 N N . ASP A 1 226 ? -11.775 -9.025 40.507 1.00 61.88 226 ASP A N 1
ATOM 1689 C CA . ASP A 1 226 ? -12.543 -10.093 41.164 1.00 61.88 226 ASP A CA 1
ATOM 1690 C C . ASP A 1 226 ? -13.191 -11.027 40.139 1.00 61.88 226 ASP A C 1
ATOM 1692 O O . ASP A 1 226 ? -13.239 -12.239 40.325 1.00 61.88 226 ASP A O 1
ATOM 1696 N N . ARG A 1 227 ? -13.637 -10.490 38.999 1.00 61.41 227 ARG A N 1
ATOM 1697 C CA . ARG A 1 227 ? -14.208 -11.272 37.897 1.00 61.41 227 ARG A CA 1
ATOM 1698 C C . ARG A 1 227 ? -13.140 -12.097 37.181 1.00 61.41 227 ARG A C 1
ATOM 1700 O O . ARG A 1 227 ? -13.394 -13.235 36.792 1.00 61.41 227 ARG A O 1
ATOM 1707 N N . ALA A 1 228 ? -11.940 -11.543 37.015 1.00 59.81 228 ALA A N 1
ATOM 1708 C CA . ALA A 1 228 ? -10.784 -12.263 36.494 1.00 59.81 228 ALA A CA 1
ATOM 1709 C C . ALA A 1 228 ? -10.278 -13.321 37.487 1.00 59.81 228 ALA A C 1
ATOM 1711 O O . ALA A 1 228 ? -9.958 -14.424 37.056 1.00 59.81 228 ALA A O 1
ATOM 1712 N N . ALA A 1 229 ? -10.263 -13.026 38.789 1.00 60.25 229 ALA A N 1
ATOM 1713 C CA . ALA A 1 229 ? -9.909 -13.970 39.846 1.00 60.25 229 ALA A CA 1
ATOM 1714 C C . ALA A 1 229 ? -10.935 -15.106 39.960 1.00 60.25 229 ALA A C 1
ATOM 1716 O O . ALA A 1 229 ? -10.539 -16.264 39.966 1.00 60.25 229 ALA A O 1
ATOM 1717 N N . ALA A 1 230 ? -12.237 -14.812 39.914 1.00 59.59 230 ALA A N 1
ATOM 1718 C CA . ALA A 1 230 ? -13.297 -15.820 39.886 1.00 59.59 230 ALA A CA 1
ATOM 1719 C C . ALA A 1 230 ? -13.232 -16.693 38.621 1.00 59.59 230 ALA A C 1
ATOM 1721 O O . ALA A 1 230 ? -13.405 -17.908 38.694 1.00 59.59 230 ALA A O 1
ATOM 1722 N N . ASN A 1 231 ? -12.914 -16.107 37.461 1.00 57.22 231 ASN A N 1
ATOM 1723 C CA . ASN A 1 231 ? -12.670 -16.870 36.235 1.00 57.22 231 ASN A CA 1
ATOM 1724 C C . ASN A 1 231 ? -11.356 -17.669 36.289 1.00 57.22 231 ASN A C 1
ATOM 1726 O O . ASN A 1 231 ? -11.273 -18.738 35.694 1.00 57.22 231 ASN A O 1
ATOM 1730 N N . ALA A 1 232 ? -10.330 -17.193 36.996 1.00 57.78 232 ALA A N 1
ATOM 1731 C CA . ALA A 1 232 ? -9.072 -17.910 37.190 1.00 57.78 232 ALA A CA 1
ATOM 1732 C C . ALA A 1 232 ? -9.210 -19.066 38.199 1.00 57.78 232 ALA A C 1
ATOM 1734 O O . ALA A 1 232 ? -8.662 -20.141 37.968 1.00 57.78 232 ALA A O 1
ATOM 1735 N N . GLU A 1 233 ? -9.990 -18.886 39.266 1.00 52.59 233 GLU A N 1
ATOM 1736 C CA . GLU A 1 233 ? -10.375 -19.942 40.211 1.00 52.59 233 GLU A CA 1
ATOM 1737 C C . GLU A 1 233 ? -11.305 -20.969 39.554 1.00 52.59 233 GLU A C 1
ATOM 1739 O O . GLU A 1 233 ? -11.141 -22.175 39.765 1.00 52.59 233 GLU A O 1
ATOM 1744 N N . ALA A 1 234 ? -12.194 -20.528 38.657 1.00 54.53 234 ALA A N 1
ATOM 1745 C CA . ALA A 1 234 ? -12.902 -21.424 37.751 1.00 54.53 234 ALA A CA 1
ATOM 1746 C C . ALA A 1 234 ? -11.899 -22.172 36.848 1.00 54.53 234 ALA A C 1
ATOM 1748 O O . ALA A 1 234 ? -11.905 -23.397 36.795 1.00 54.53 234 ALA A O 1
ATOM 1749 N N . ASN A 1 235 ? -10.910 -21.510 36.253 1.00 48.50 235 ASN A N 1
ATOM 1750 C CA . ASN A 1 235 ? -9.884 -22.192 35.451 1.00 48.50 235 ASN A CA 1
ATOM 1751 C C . ASN A 1 235 ? -8.974 -23.155 36.253 1.00 48.50 235 ASN A C 1
ATOM 1753 O O . ASN A 1 235 ? -8.265 -23.958 35.648 1.00 48.50 235 ASN A O 1
ATOM 1757 N N . GLY A 1 236 ? -9.018 -23.137 37.591 1.00 47.31 236 GLY A N 1
ATOM 1758 C CA . GLY A 1 236 ? -8.371 -24.124 38.465 1.00 47.31 236 GLY A CA 1
ATOM 1759 C C . GLY A 1 236 ? -9.197 -25.393 38.731 1.00 47.31 236 GLY A C 1
ATOM 1760 O O . GLY A 1 236 ? -8.652 -26.390 39.204 1.00 47.31 236 GLY A O 1
ATOM 1761 N N . THR A 1 237 ? -10.495 -25.391 38.412 1.00 45.56 237 THR A N 1
ATOM 1762 C CA . THR A 1 237 ? -11.412 -26.535 38.615 1.00 45.56 237 THR A CA 1
ATOM 1763 C C . THR A 1 237 ? -12.139 -26.987 37.354 1.00 45.56 237 THR A C 1
ATOM 1765 O O . THR A 1 237 ? -12.685 -28.088 37.337 1.00 45.56 237 THR A O 1
ATOM 1768 N N . TRP A 1 238 ? -12.046 -26.239 36.255 1.00 45.84 238 TRP A N 1
ATOM 1769 C CA . TRP A 1 238 ? -12.455 -26.696 34.929 1.00 45.84 238 TRP A CA 1
ATOM 1770 C C . TRP A 1 238 ? -11.382 -27.611 34.319 1.00 45.84 238 TRP A C 1
ATOM 1772 O O . TRP A 1 238 ? -10.867 -27.394 33.224 1.00 45.84 238 TRP A O 1
ATOM 1782 N N . ARG A 1 239 ? -11.082 -28.721 35.005 1.00 43.78 239 ARG A N 1
ATOM 1783 C CA . ARG A 1 239 ? -10.866 -29.951 34.244 1.00 43.78 239 ARG A CA 1
ATOM 1784 C C . ARG A 1 239 ? -12.166 -30.176 33.495 1.00 43.78 239 ARG A C 1
ATOM 1786 O O . ARG A 1 239 ? -13.219 -30.226 34.120 1.00 43.78 239 ARG A O 1
ATOM 1793 N N . ALA A 1 240 ? -12.076 -30.247 32.177 1.00 44.19 240 ALA A N 1
ATOM 1794 C CA . ALA A 1 240 ? -13.165 -30.581 31.283 1.00 44.19 240 ALA A CA 1
ATOM 1795 C C . ALA A 1 240 ? -13.797 -31.937 31.657 1.00 44.19 240 ALA A C 1
ATOM 1797 O O . ALA A 1 240 ? -13.548 -32.947 31.010 1.00 44.19 240 ALA A O 1
ATOM 1798 N N . ALA A 1 241 ? -14.637 -31.965 32.691 1.00 44.97 241 ALA A N 1
ATOM 1799 C CA . ALA A 1 241 ? -15.744 -32.896 32.779 1.00 44.97 241 ALA A CA 1
ATOM 1800 C C . ALA A 1 241 ? -16.765 -32.379 31.771 1.00 44.97 241 ALA A C 1
ATOM 1802 O O . ALA A 1 241 ? -17.653 -31.583 32.072 1.00 44.97 241 ALA A O 1
ATOM 1803 N N . TRP A 1 242 ? -16.512 -32.734 30.519 1.00 49.19 242 TRP A N 1
ATOM 1804 C CA . TRP A 1 242 ? -17.417 -32.527 29.412 1.00 49.19 242 TRP A CA 1
ATOM 1805 C C . TRP A 1 242 ? -18.812 -33.002 29.845 1.00 49.19 242 TRP A C 1
ATOM 1807 O O . TRP A 1 242 ? -18.959 -34.106 30.377 1.00 49.19 242 TRP A O 1
ATOM 1817 N N . ILE A 1 243 ? -19.825 -32.145 29.680 1.00 51.00 243 ILE A N 1
ATOM 1818 C CA . ILE A 1 243 ? -21.235 -32.482 29.915 1.00 51.00 243 ILE A CA 1
ATOM 1819 C C . ILE A 1 243 ? -21.609 -33.520 28.849 1.00 51.00 243 ILE A C 1
ATOM 1821 O O . ILE A 1 243 ? -22.052 -33.182 27.759 1.00 51.00 243 ILE A O 1
ATOM 1825 N N . GLY A 1 244 ? -21.311 -34.780 29.138 1.00 49.19 244 GLY A N 1
ATOM 1826 C CA . GLY A 1 244 ? -21.400 -35.896 28.202 1.00 49.19 244 GLY A CA 1
ATOM 1827 C C . GLY A 1 244 ? -20.737 -37.170 28.722 1.00 49.19 244 GLY A C 1
ATOM 1828 O O . GLY A 1 244 ? -21.101 -38.254 28.286 1.00 49.19 244 GLY A O 1
ATOM 1829 N N . GLU A 1 245 ? -19.843 -37.075 29.710 1.00 47.88 245 GLU A N 1
ATOM 1830 C CA . GLU A 1 245 ? -19.190 -38.241 30.315 1.00 47.88 245 GLU A CA 1
ATOM 1831 C C . GLU A 1 245 ? -19.713 -38.491 31.741 1.00 47.88 245 GLU A C 1
ATOM 1833 O O . GLU A 1 245 ? -18.979 -38.475 32.727 1.00 47.88 245 GLU A O 1
ATOM 1838 N N . GLN A 1 246 ? -21.024 -38.722 31.879 1.00 45.03 246 GLN A N 1
ATOM 1839 C CA . GLN A 1 246 ? -21.466 -39.537 33.009 1.00 45.03 246 GLN A CA 1
ATOM 1840 C C . GLN A 1 246 ? -21.062 -40.977 32.703 1.00 45.03 246 GLN A C 1
ATOM 1842 O O . GLN A 1 246 ? -21.483 -41.542 31.695 1.00 45.03 246 GLN A O 1
ATOM 1847 N N . GLN A 1 247 ? -20.239 -41.569 33.573 1.00 48.91 247 GLN A N 1
ATOM 1848 C CA . GLN A 1 247 ? -20.087 -43.017 33.612 1.00 48.91 247 GLN A CA 1
ATOM 1849 C C . GLN A 1 247 ? -21.485 -43.628 33.660 1.00 48.91 247 GLN A C 1
ATOM 1851 O O . GLN A 1 247 ? -22.251 -43.361 34.585 1.00 48.91 247 GLN A O 1
ATOM 1856 N N . ALA A 1 248 ? -21.800 -44.424 32.643 1.00 46.59 248 ALA A N 1
ATOM 1857 C CA . ALA A 1 248 ? -22.982 -45.259 32.578 1.00 46.59 248 ALA A CA 1
ATOM 1858 C C . ALA A 1 248 ? -22.961 -46.283 33.726 1.00 46.59 248 ALA A C 1
ATOM 1860 O O . ALA A 1 248 ? -22.586 -47.439 33.549 1.00 46.59 248 ALA A O 1
ATOM 1861 N N . ALA A 1 249 ? -23.352 -45.851 34.918 1.00 51.22 249 ALA A N 1
ATOM 1862 C CA . ALA A 1 249 ? -23.920 -46.727 35.920 1.00 51.22 249 ALA A CA 1
ATOM 1863 C C . ALA A 1 249 ? -25.434 -46.745 35.660 1.00 51.22 249 ALA A C 1
ATOM 1865 O O . ALA A 1 249 ? -26.116 -45.752 35.886 1.00 51.22 249 ALA A O 1
ATOM 1866 N N . GLU A 1 250 ? -25.903 -47.867 35.107 1.00 54.78 250 GLU A N 1
ATOM 1867 C CA . GLU A 1 250 ? -27.298 -48.185 34.756 1.00 54.78 250 GLU A CA 1
ATOM 1868 C C . GLU A 1 250 ? -27.944 -47.298 33.677 1.00 54.78 250 GLU A C 1
ATOM 1870 O O . GLU A 1 250 ? -28.687 -46.351 33.925 1.00 54.78 250 GLU A O 1
ATOM 1875 N N . VAL A 1 251 ? -27.702 -47.678 32.420 1.00 48.91 251 VAL A N 1
ATOM 1876 C CA . VAL A 1 251 ? -28.411 -47.141 31.256 1.00 48.91 251 VAL A CA 1
ATOM 1877 C C . VAL A 1 251 ? -29.842 -47.690 31.244 1.00 48.91 251 VAL A C 1
ATOM 1879 O O . VAL A 1 251 ? -30.047 -48.887 31.056 1.00 48.91 251 VAL A O 1
ATOM 1882 N N . LEU A 1 252 ? -30.841 -46.820 31.418 1.00 56.41 252 LEU A N 1
ATOM 1883 C CA . LEU A 1 252 ? -32.264 -47.189 31.339 1.00 56.41 252 LEU A CA 1
ATOM 1884 C C . LEU A 1 252 ? -32.776 -47.340 29.888 1.00 56.41 252 LEU A C 1
ATOM 1886 O O . LEU A 1 252 ? -33.891 -47.809 29.676 1.00 56.41 252 LEU A O 1
ATOM 1890 N N . PHE A 1 253 ? -31.970 -46.958 28.890 1.00 53.62 253 PHE A N 1
ATOM 1891 C CA . PHE A 1 253 ? -32.311 -47.024 27.466 1.00 53.62 253 PHE A CA 1
ATOM 1892 C C . PHE A 1 253 ? -31.103 -47.470 26.634 1.00 53.62 253 PHE A C 1
ATOM 1894 O O . PHE A 1 253 ? -30.122 -46.743 26.511 1.00 53.62 253 PHE A O 1
ATOM 1901 N N . VAL A 1 254 ? -31.174 -48.664 26.045 1.00 57.25 254 VAL A N 1
ATOM 1902 C CA . VAL A 1 254 ? -30.192 -49.121 25.053 1.00 57.25 254 VAL A CA 1
ATOM 1903 C C . VAL A 1 254 ? -30.400 -48.295 23.784 1.00 57.25 254 VAL A C 1
ATOM 1905 O O . VAL A 1 254 ? -31.413 -48.453 23.109 1.00 57.25 254 VAL A O 1
ATOM 1908 N N . VAL A 1 255 ? -29.471 -47.389 23.486 1.00 52.81 255 VAL A N 1
ATOM 1909 C CA . VAL A 1 255 ? -29.427 -46.675 22.204 1.00 52.81 255 VAL A CA 1
ATOM 1910 C C . VAL A 1 255 ? -28.383 -47.371 21.338 1.00 52.81 255 VAL A C 1
ATOM 1912 O O . VAL A 1 255 ? -27.202 -47.379 21.686 1.00 52.81 255 VAL A O 1
ATOM 1915 N N . ASP A 1 256 ? -28.825 -47.984 20.240 1.00 52.25 256 ASP A N 1
ATOM 1916 C CA . ASP A 1 256 ? -27.951 -48.615 19.249 1.00 52.25 256 ASP A CA 1
ATOM 1917 C C . ASP A 1 256 ? -27.138 -47.523 18.533 1.00 52.25 256 ASP A C 1
ATOM 1919 O O . ASP A 1 256 ? -27.663 -46.714 17.770 1.00 52.25 256 ASP A O 1
ATOM 1923 N N . GLN A 1 257 ? -25.846 -47.436 18.845 1.00 53.00 257 GLN A N 1
ATOM 1924 C CA . GLN A 1 257 ? -25.001 -46.280 18.517 1.00 53.00 257 GLN A CA 1
ATOM 1925 C C . GLN A 1 257 ? -24.484 -46.261 17.064 1.00 53.00 257 GLN A C 1
ATOM 1927 O O . GLN A 1 257 ? -23.692 -45.388 16.713 1.00 53.00 257 GLN A O 1
ATOM 1932 N N . ALA A 1 258 ? -24.886 -47.218 16.222 1.00 50.09 258 ALA A N 1
ATOM 1933 C CA . ALA A 1 258 ? -24.225 -47.468 14.941 1.00 50.09 258 ALA A CA 1
ATOM 1934 C C . ALA A 1 258 ? -24.942 -46.926 13.689 1.00 50.09 258 ALA A C 1
ATOM 1936 O O . ALA A 1 258 ? -24.297 -46.871 12.645 1.00 50.09 258 ALA A O 1
ATOM 1937 N N . GLU A 1 259 ? -26.213 -46.500 13.743 1.00 52.59 259 GLU A N 1
ATOM 1938 C CA . GLU A 1 259 ? -26.977 -46.259 12.498 1.00 52.59 259 GLU A CA 1
ATOM 1939 C C . GLU A 1 259 ? -27.373 -44.805 12.167 1.00 52.59 259 GLU A C 1
ATOM 1941 O O . GLU A 1 259 ? -27.649 -44.535 11.002 1.00 52.59 259 GLU A O 1
ATOM 1946 N N . GLU A 1 260 ? -27.335 -43.824 13.080 1.00 52.53 260 GLU A N 1
ATOM 1947 C CA . GLU A 1 260 ? -28.050 -42.547 12.823 1.00 52.53 260 GLU A CA 1
ATOM 1948 C C . GLU A 1 260 ? -27.233 -41.237 12.785 1.00 52.53 260 GLU A C 1
ATOM 1950 O O . GLU A 1 260 ? -27.822 -40.158 12.789 1.00 52.53 260 GLU A O 1
ATOM 1955 N N . GLN A 1 261 ? -25.897 -41.254 12.687 1.00 51.88 261 GLN A N 1
ATOM 1956 C CA . GLN A 1 261 ? -25.111 -39.996 12.590 1.00 51.88 261 GLN A CA 1
ATOM 1957 C C . GLN A 1 261 ? -24.341 -39.785 11.273 1.00 51.88 261 GLN A C 1
ATOM 1959 O O . GLN A 1 261 ? -23.514 -38.880 11.180 1.00 51.88 261 GLN A O 1
ATOM 1964 N N . GLY A 1 262 ? -24.623 -40.574 10.231 1.00 51.78 262 GLY A N 1
ATOM 1965 C CA . GLY A 1 262 ? -23.839 -40.563 8.985 1.00 51.78 262 GLY A CA 1
ATOM 1966 C C . GLY A 1 262 ? -24.481 -39.946 7.735 1.00 51.78 262 GLY A C 1
ATOM 1967 O O . GLY A 1 262 ? -23.780 -39.766 6.749 1.00 51.78 262 GLY A O 1
ATOM 1968 N N . ALA A 1 263 ? -25.776 -39.617 7.719 1.00 53.50 263 ALA A N 1
ATOM 1969 C CA . ALA A 1 263 ? -26.471 -39.360 6.445 1.00 53.50 263 ALA A CA 1
ATOM 1970 C C . ALA A 1 263 ? -26.453 -37.900 5.941 1.00 53.50 263 ALA A C 1
ATOM 1972 O O . ALA A 1 263 ? -26.925 -37.641 4.837 1.00 53.50 263 ALA A O 1
ATOM 1973 N N . LEU A 1 264 ? -25.935 -36.929 6.707 1.00 51.19 264 LEU A N 1
ATOM 1974 C CA . LEU A 1 264 ? -26.067 -35.508 6.336 1.00 51.19 264 LEU A CA 1
ATOM 1975 C C . LEU A 1 264 ? -24.955 -34.971 5.411 1.00 51.19 264 LEU A C 1
ATOM 1977 O O . LEU A 1 264 ? -25.067 -33.844 4.936 1.00 51.19 264 LEU A O 1
ATOM 1981 N N . PHE A 1 265 ? -23.893 -35.744 5.152 1.00 53.97 265 PHE A N 1
ATOM 1982 C CA . PHE A 1 265 ? -22.715 -35.276 4.398 1.00 53.97 265 PHE A CA 1
ATOM 1983 C C . PHE A 1 265 ? -22.252 -36.220 3.279 1.00 53.97 265 PHE A C 1
ATOM 1985 O O . PHE A 1 265 ? -21.189 -36.003 2.699 1.00 53.97 265 PHE A O 1
ATOM 1992 N N . ASP A 1 266 ? -23.031 -37.250 2.942 1.00 52.06 266 ASP A N 1
ATOM 1993 C CA . ASP A 1 266 ? -22.683 -38.141 1.835 1.00 52.06 266 ASP A CA 1
ATOM 1994 C C . ASP A 1 266 ? -23.100 -37.520 0.486 1.00 52.06 266 ASP A C 1
ATOM 1996 O O . ASP A 1 266 ? -24.200 -37.721 -0.026 1.00 52.06 266 ASP A O 1
ATOM 2000 N N . GLU A 1 267 ? -22.179 -36.778 -0.138 1.00 57.19 267 GLU A N 1
ATOM 2001 C CA . GLU A 1 267 ? -22.307 -36.201 -1.492 1.00 57.19 267 GLU A CA 1
ATOM 2002 C C . GLU A 1 267 ? -22.393 -37.256 -2.624 1.00 57.19 267 GLU A C 1
ATOM 2004 O O . GLU A 1 267 ? -22.394 -36.921 -3.809 1.00 57.19 267 GLU A O 1
ATOM 2009 N N . ARG A 1 268 ? -22.501 -38.552 -2.305 1.00 56.81 268 ARG A N 1
ATOM 2010 C CA . ARG A 1 268 ? -22.600 -39.640 -3.296 1.00 56.81 268 ARG A CA 1
ATOM 2011 C C . ARG A 1 268 ? -24.015 -39.932 -3.801 1.00 56.81 268 ARG A C 1
ATOM 2013 O O . ARG A 1 268 ? -24.151 -40.715 -4.736 1.00 56.81 268 ARG A O 1
ATOM 2020 N N . ALA A 1 269 ? -25.050 -39.281 -3.270 1.00 54.78 269 ALA A N 1
ATOM 2021 C CA . ALA A 1 269 ? -26.422 -39.428 -3.772 1.00 54.78 269 ALA A CA 1
ATOM 2022 C C . ALA A 1 269 ? -26.731 -38.601 -5.044 1.00 54.78 269 ALA A C 1
ATOM 2024 O O . ALA A 1 269 ? -27.830 -38.707 -5.579 1.00 54.78 269 ALA A O 1
ATOM 2025 N N . ALA A 1 270 ? -25.792 -37.791 -5.553 1.00 54.81 270 ALA A N 1
ATOM 2026 C CA . ALA A 1 270 ? -26.039 -36.854 -6.660 1.00 54.81 270 ALA A CA 1
ATOM 2027 C C . ALA A 1 270 ? -25.461 -37.274 -8.031 1.00 54.81 270 ALA A C 1
ATOM 2029 O O . ALA A 1 270 ? -25.404 -36.453 -8.943 1.00 54.81 270 ALA A O 1
ATOM 2030 N N . GLN A 1 271 ? -25.022 -38.525 -8.211 1.00 51.88 271 GLN A N 1
ATOM 2031 C CA . GLN A 1 271 ? -24.558 -39.025 -9.515 1.00 51.88 271 GLN A CA 1
ATOM 2032 C C . GLN A 1 271 ? -25.286 -40.308 -9.908 1.00 51.88 271 GLN A C 1
ATOM 2034 O O . GLN A 1 271 ? -24.764 -41.412 -9.782 1.00 51.88 271 GLN A O 1
ATOM 2039 N N . THR A 1 272 ? -26.519 -40.158 -10.378 1.00 51.31 272 THR A N 1
ATOM 2040 C CA . THR A 1 272 ? -27.159 -41.096 -11.308 1.00 51.31 272 THR A CA 1
ATOM 2041 C C . THR A 1 272 ? -28.297 -40.366 -12.011 1.00 51.31 272 THR A C 1
ATOM 2043 O O . THR A 1 272 ? -29.415 -40.349 -11.516 1.00 51.31 272 THR A O 1
ATOM 2046 N N . GLU A 1 273 ? -27.974 -39.735 -13.140 1.00 45.97 273 GLU A N 1
ATOM 2047 C CA . GLU A 1 273 ? -28.827 -39.594 -14.332 1.00 45.97 273 GLU A CA 1
ATOM 2048 C C . GLU A 1 273 ? -27.952 -39.241 -15.542 1.00 45.97 273 GLU A C 1
ATOM 2050 O O . GLU A 1 273 ? -27.058 -38.373 -15.398 1.00 45.97 273 GLU A O 1
#

Radius of gyration: 33.66 Å; chains: 1; bounding box: 66×63×89 Å

Secondary structure (DSSP, 8-state):
-----TTTS-EEEE-TTSSEEEEE-TTS-BSS-TT---GGGTSS----B-HHHHHTSSSEE-HHHHHHHHHHHHS-S------------TT-EEEPHHHHHHHHTSHHHHTTTTTSHHHHHHHHHHHHHTTSSSSSEEE--SSHHHHHHHHHHHHHHHH-TT--HHHHHHHHHHHHHHHHHHHHHHHHSPPHHHHHHHHHHHHHHHHHHHHH-HHHHHHHSS-HHHHHHHHHHHHTT-----TT----SS-SS---TTSSSSTTS-GGGG---

pLDDT: mean 77.09, std 17.96, range [39.75, 98.19]

Foldseek 3Di:
DDDDDLPPAQKWADAPDDLEIFTAHSVQAGPQGRVTGHCVVPDVDPDIDHPVVSVPDPGHYDVSRVVVVVVVVPPPVPPVPPVPPPPQDQQKFKQDLLLLVVCCPDPLCVCPVVVDVLSVQLNVQSVVQVVDPDSMGIGRRPDLSSLVVSLVSLVVLCPDPPHDPSSVVSSVVSVVRSVVSNVSVVVPPPPPVSVVVVVVVVVVVLVVCCVPPVVVNVVVPPDVVVVVVVVVVVVVVPPPPPPPDDDPPDDPDDDPPPPPDPDPPPPPVPDDD